Protein AF-D6A4B2-F1 (afdb_monomer_lite)

Foldseek 3Di:
DDDDDDDDDDDDDDDDDDDDDDDDDDDDDDDDDDDDDDDDPPDDDDDDDDDDDDDDQPDDDQPDDPVSLLVVLVVLCVVPVPQLQVQQVVVVHHCVCCVVVVDDSVVSSVCVSPPDCPGSSNVVVVVPQDPVNVVVCVVVPPQQSDDDDPVNVVVLVVVLVVQQVVLVVQVVVDDPPDDRDDRDFRDRHHPDHGDPDPPDQDPVNVVVVVCVVVPPDD

Sequence (218 aa):
MRRRGAGSPAVDVAHLVAEPPGQRAAVRLRREGAAPGGLRLFRRGRSDERGVRGVRRGGWRPVGGAAGKVQGTIALWRKHPEALEADLIDRHYDIADVLSGRRSWRWLRVIIEHLPPESHTMTALRNELTPLQLAEQADKGEPEKGRWSQQEQLTAALYDAVRRLEWVLICVNTEKKSQRPDPPEPMRRPGAGPKKTRAQLTDKSANRLFELLQGGAA

Radius of gyration: 30.83 Å; chains: 1; bounding box: 85×53×89 Å

pLDDT: mean 72.91, std 21.67, range [30.69, 97.12]

Organism: Streptomyces viridosporus (strain ATCC 14672 / DSM 40746 / JCM 4963 / KCTC 9882 / NRRL B-12104 / FH 1290) (NCBI:txid566461)

Structure (mmCIF, N/CA/C/O backbone):
data_AF-D6A4B2-F1
#
_entry.id   AF-D6A4B2-F1
#
loop_
_atom_site.group_PDB
_atom_site.id
_atom_site.type_symbol
_atom_site.label_atom_id
_atom_site.label_alt_id
_atom_site.label_comp_id
_atom_site.label_asym_id
_atom_site.label_entity_id
_atom_site.label_seq_id
_atom_site.pdbx_PDB_ins_code
_atom_site.Cartn_x
_atom_site.Cartn_y
_atom_site.Cartn_z
_atom_site.occupancy
_atom_site.B_iso_or_equiv
_atom_site.auth_seq_id
_atom_site.auth_comp_id
_atom_site.auth_asym_id
_atom_site.auth_atom_id
_atom_site.pdbx_PDB_model_num
ATOM 1 N N . MET A 1 1 ? 24.612 -19.251 43.495 1.00 47.78 1 MET A N 1
ATOM 2 C CA . MET A 1 1 ? 24.839 -20.548 42.815 1.00 47.78 1 MET A CA 1
ATOM 3 C C . MET A 1 1 ? 24.948 -20.311 41.311 1.00 47.78 1 MET A C 1
ATOM 5 O O . MET A 1 1 ? 24.002 -19.809 40.725 1.00 47.78 1 MET A O 1
ATOM 9 N N . ARG A 1 2 ? 26.111 -20.595 40.707 1.00 49.94 2 ARG A N 1
ATOM 10 C CA . ARG A 1 2 ? 26.376 -20.479 39.259 1.00 49.94 2 ARG A CA 1
ATOM 11 C C . ARG A 1 2 ? 26.149 -21.842 38.581 1.00 49.94 2 ARG A C 1
ATOM 13 O O . ARG A 1 2 ? 26.730 -22.824 39.030 1.00 49.94 2 ARG A O 1
ATOM 20 N N . ARG A 1 3 ? 25.387 -21.893 37.486 1.00 53.41 3 ARG A N 1
ATOM 21 C CA . ARG A 1 3 ? 25.352 -22.994 36.492 1.00 53.41 3 ARG A CA 1
ATOM 22 C C . ARG A 1 3 ? 25.491 -22.309 35.117 1.00 53.41 3 ARG A C 1
ATOM 24 O O . ARG A 1 3 ? 24.652 -21.475 34.813 1.00 53.41 3 ARG A O 1
ATOM 31 N N . ARG A 1 4 ? 26.630 -22.334 34.396 1.00 51.81 4 ARG A N 1
ATOM 32 C CA . ARG A 1 4 ? 27.159 -23.405 33.502 1.00 51.81 4 ARG A CA 1
ATOM 33 C C . ARG A 1 4 ? 25.999 -24.204 32.884 1.00 51.81 4 ARG A C 1
ATOM 35 O O . ARG A 1 4 ? 25.307 -24.879 33.627 1.00 51.81 4 ARG A O 1
ATOM 42 N N . GLY A 1 5 ? 25.648 -24.096 31.605 1.00 48.06 5 GLY A N 1
ATOM 43 C CA . GLY A 1 5 ? 26.480 -24.051 30.401 1.00 48.06 5 GLY A CA 1
ATOM 44 C C . GLY A 1 5 ? 26.353 -25.416 29.718 1.00 48.06 5 GLY A C 1
ATOM 45 O O . GLY A 1 5 ? 26.984 -26.362 30.173 1.00 48.06 5 GLY A O 1
ATOM 46 N N . ALA A 1 6 ? 25.514 -25.526 28.686 1.00 54.94 6 ALA A N 1
ATOM 47 C CA . ALA A 1 6 ? 25.386 -26.722 27.853 1.00 54.94 6 ALA A CA 1
ATOM 48 C C . ALA A 1 6 ? 25.234 -26.278 26.393 1.00 54.94 6 ALA A C 1
ATOM 50 O O . ALA A 1 6 ? 24.271 -25.599 26.039 1.00 54.94 6 ALA A O 1
ATOM 51 N N . GLY A 1 7 ? 26.254 -26.587 25.593 1.00 42.41 7 GLY A N 1
ATOM 52 C CA . GLY A 1 7 ? 26.325 -26.279 24.171 1.00 42.41 7 GLY A CA 1
ATOM 53 C C . GLY A 1 7 ? 25.393 -27.163 23.347 1.00 42.41 7 GLY A C 1
ATOM 54 O O . GLY A 1 7 ? 25.190 -28.333 23.662 1.00 42.41 7 GLY A O 1
ATOM 55 N N . SER A 1 8 ? 24.841 -26.585 22.282 1.00 53.03 8 SER A N 1
ATOM 56 C CA . SER A 1 8 ? 24.181 -27.331 21.210 1.00 53.03 8 SER A CA 1
ATOM 57 C C . SER A 1 8 ? 25.223 -27.747 20.169 1.00 53.03 8 SER A C 1
ATOM 59 O O . SER A 1 8 ? 26.002 -26.889 19.748 1.00 53.03 8 SER A O 1
ATOM 61 N N . PRO A 1 9 ? 25.263 -29.019 19.738 1.00 59.91 9 PRO A N 1
ATOM 62 C CA . PRO A 1 9 ? 26.078 -29.419 18.603 1.00 59.91 9 PRO A CA 1
ATOM 63 C C . PRO A 1 9 ? 25.428 -28.969 17.288 1.00 59.91 9 PRO A C 1
ATOM 65 O O . PRO A 1 9 ? 24.221 -29.108 17.085 1.00 59.91 9 PRO A O 1
ATOM 68 N N . ALA A 1 10 ? 26.265 -28.422 16.410 1.00 44.09 10 ALA A N 1
ATOM 69 C CA . ALA A 1 10 ? 25.948 -28.100 15.030 1.00 44.09 10 ALA A CA 1
ATOM 70 C C . ALA A 1 10 ? 25.587 -29.377 14.256 1.00 44.09 10 ALA A C 1
ATOM 72 O O . ALA A 1 10 ? 26.308 -30.372 14.327 1.00 44.09 10 ALA A O 1
ATOM 73 N N . VAL A 1 11 ? 24.479 -29.335 13.517 1.00 52.47 11 VAL A N 1
ATOM 74 C CA . VAL A 1 11 ? 24.127 -30.365 12.537 1.00 52.47 11 VAL A CA 1
ATOM 75 C C . VAL A 1 11 ? 24.593 -29.865 11.178 1.00 52.47 11 VAL A C 1
ATOM 77 O O . VAL A 1 11 ? 24.056 -28.900 10.639 1.00 52.47 11 VAL A O 1
ATOM 80 N N . ASP A 1 12 ? 25.630 -30.520 10.676 1.00 42.75 12 ASP A N 1
ATOM 81 C CA . ASP A 1 12 ? 26.176 -30.371 9.336 1.00 42.75 12 ASP A CA 1
ATOM 82 C C . ASP A 1 12 ? 25.323 -31.219 8.377 1.00 42.75 12 ASP A C 1
ATOM 84 O O . ASP A 1 12 ? 25.242 -32.440 8.529 1.00 42.75 12 ASP A O 1
ATOM 88 N N . VAL A 1 13 ? 24.617 -30.583 7.437 1.00 50.50 13 VAL A N 1
ATOM 89 C CA . VAL A 1 13 ? 23.832 -31.278 6.402 1.00 50.50 13 VAL A CA 1
ATOM 90 C C . VAL A 1 13 ? 24.447 -30.958 5.049 1.00 50.50 13 VAL A C 1
ATOM 92 O O . VAL A 1 13 ? 24.004 -30.076 4.315 1.00 50.50 13 VAL A O 1
ATOM 95 N N . ALA A 1 14 ? 25.508 -31.695 4.741 1.00 43.47 14 ALA A N 1
ATOM 96 C CA . ALA A 1 14 ? 26.115 -31.741 3.428 1.00 43.47 14 ALA A CA 1
ATOM 97 C C . ALA A 1 14 ? 25.243 -32.543 2.441 1.00 43.47 14 ALA A C 1
ATOM 99 O O . ALA A 1 14 ? 24.854 -33.677 2.704 1.00 43.47 14 ALA A O 1
ATOM 100 N N . HIS A 1 15 ? 25.006 -31.918 1.285 1.00 41.44 15 HIS A N 1
ATOM 101 C CA . HIS A 1 15 ? 24.898 -32.495 -0.058 1.00 41.44 15 HIS A CA 1
ATOM 102 C C . HIS A 1 15 ? 24.000 -33.723 -0.304 1.00 41.44 15 HIS A C 1
ATOM 104 O O . HIS A 1 15 ? 24.390 -34.865 -0.094 1.00 41.44 15 HIS A O 1
ATOM 110 N N . LEU A 1 16 ? 22.891 -33.481 -1.012 1.00 42.31 16 LEU A N 1
ATOM 111 C CA . LEU A 1 16 ? 22.337 -34.429 -1.983 1.00 42.31 16 LEU A CA 1
ATOM 112 C C . LEU A 1 16 ? 21.994 -33.673 -3.272 1.00 42.31 16 LEU A C 1
ATOM 114 O O . LEU A 1 16 ? 20.955 -33.033 -3.404 1.00 42.31 16 LEU A O 1
ATOM 118 N N . VAL A 1 17 ? 22.948 -33.719 -4.200 1.00 45.97 17 VAL A N 1
ATOM 119 C CA . VAL A 1 17 ? 22.789 -33.357 -5.609 1.00 45.97 17 VAL A CA 1
ATOM 120 C C . VAL A 1 17 ? 22.059 -34.514 -6.288 1.00 45.97 17 VAL A C 1
ATOM 122 O O . VAL A 1 17 ? 22.539 -35.644 -6.249 1.00 45.97 17 VAL A O 1
ATOM 125 N N . ALA A 1 18 ? 20.916 -34.239 -6.913 1.00 47.06 18 ALA A N 1
ATOM 126 C CA . ALA A 1 18 ? 20.259 -35.160 -7.834 1.00 47.06 18 ALA A CA 1
ATOM 127 C C . ALA A 1 18 ? 20.057 -34.447 -9.178 1.00 47.06 18 ALA A C 1
ATOM 129 O O . ALA A 1 18 ? 19.379 -33.423 -9.255 1.00 47.06 18 ALA A O 1
ATOM 130 N N . GLU A 1 19 ? 20.698 -34.982 -10.217 1.00 50.78 19 GLU A N 1
ATOM 131 C CA . GLU A 1 19 ? 20.594 -34.535 -11.608 1.00 50.78 19 GLU A CA 1
ATOM 132 C C . GLU A 1 19 ? 19.242 -34.911 -12.259 1.00 50.78 19 GLU A C 1
ATOM 134 O O . GLU A 1 19 ? 18.591 -35.869 -11.829 1.00 50.78 19 GLU A O 1
ATOM 139 N N . PRO A 1 20 ? 18.807 -34.188 -13.313 1.00 59.78 20 PRO A N 1
ATOM 140 C CA . PRO A 1 20 ? 17.491 -34.358 -13.929 1.00 59.78 20 PRO A CA 1
ATOM 141 C C . PRO A 1 20 ? 17.489 -35.352 -15.110 1.00 59.78 20 PRO A C 1
ATOM 143 O O . PRO A 1 20 ? 18.394 -35.319 -15.946 1.00 59.78 20 PRO A O 1
ATOM 146 N N . PRO A 1 21 ? 16.427 -36.159 -15.300 1.00 59.84 21 PRO A N 1
ATOM 147 C CA . PRO A 1 21 ? 16.256 -36.912 -16.533 1.00 59.84 21 PRO A CA 1
ATOM 148 C C . PRO A 1 21 ? 15.453 -36.128 -17.584 1.00 59.84 21 PRO A C 1
ATOM 150 O O . PRO A 1 21 ? 14.283 -35.805 -17.404 1.00 59.84 21 PRO A O 1
ATOM 153 N N . GLY A 1 22 ? 16.083 -35.942 -18.745 1.00 50.25 22 GLY A N 1
ATOM 154 C CA . GLY A 1 22 ? 15.612 -36.627 -19.951 1.00 50.25 22 GLY A CA 1
ATOM 155 C C . GLY A 1 22 ? 14.388 -36.057 -20.668 1.00 50.25 22 GLY A C 1
ATOM 156 O O . GLY A 1 22 ? 13.246 -36.427 -20.411 1.00 50.25 22 GLY A O 1
ATOM 157 N N . GLN A 1 23 ? 14.696 -35.259 -21.687 1.00 45.75 23 GLN A N 1
ATOM 158 C CA . GLN A 1 23 ? 13.892 -34.905 -22.857 1.00 45.75 23 GLN A CA 1
ATOM 159 C C . GLN A 1 23 ? 12.944 -36.023 -23.336 1.00 45.75 23 GLN A C 1
ATOM 161 O O . GLN A 1 23 ? 13.369 -37.155 -23.578 1.00 45.75 23 GLN A O 1
ATOM 166 N N . ARG A 1 24 ? 11.676 -35.680 -23.608 1.00 43.50 24 ARG A N 1
ATOM 167 C CA . ARG A 1 24 ? 10.825 -36.448 -24.529 1.00 43.50 24 ARG A CA 1
ATOM 168 C C . ARG A 1 24 ? 10.172 -35.556 -25.574 1.00 43.50 24 ARG A C 1
ATOM 170 O O . ARG A 1 24 ? 9.770 -34.426 -25.322 1.00 43.50 24 ARG A O 1
ATOM 177 N N . ALA A 1 25 ? 10.182 -36.125 -26.768 1.00 39.84 25 ALA A N 1
ATOM 178 C CA . ALA A 1 25 ? 10.087 -35.497 -28.062 1.00 39.84 25 ALA A CA 1
ATOM 179 C C . ALA A 1 25 ? 8.675 -35.059 -28.469 1.00 39.84 25 ALA A C 1
ATOM 181 O O . ALA A 1 25 ? 7.656 -35.481 -27.927 1.00 39.84 25 ALA A O 1
ATOM 182 N N . ALA A 1 26 ? 8.685 -34.216 -29.497 1.00 40.72 26 ALA A N 1
ATOM 183 C CA . ALA A 1 26 ? 7.563 -33.635 -30.202 1.00 40.72 26 ALA A CA 1
ATOM 184 C C . ALA A 1 26 ? 6.519 -34.657 -30.680 1.00 40.72 26 ALA A C 1
ATOM 186 O O . ALA A 1 26 ? 6.834 -35.611 -31.389 1.00 40.72 26 ALA A O 1
ATOM 187 N N . VAL A 1 27 ? 5.248 -34.355 -30.411 1.00 42.19 27 VAL A N 1
ATOM 188 C CA . VAL A 1 27 ? 4.104 -34.956 -31.100 1.00 42.19 27 VAL A CA 1
ATOM 189 C C . VAL A 1 27 ? 3.540 -33.914 -32.064 1.00 42.19 27 VAL A C 1
ATOM 191 O O . VAL A 1 27 ? 2.844 -32.980 -31.675 1.00 42.19 27 VAL A O 1
ATOM 194 N N . ARG A 1 28 ? 3.874 -34.066 -33.352 1.00 40.53 28 ARG A N 1
ATOM 195 C CA . ARG A 1 28 ? 3.179 -33.403 -34.463 1.00 40.53 28 ARG A CA 1
ATOM 196 C C . ARG A 1 28 ? 1.827 -34.087 -34.655 1.00 40.53 28 ARG A C 1
ATOM 198 O O . ARG A 1 28 ? 1.774 -35.172 -35.226 1.00 40.53 28 ARG A O 1
ATOM 205 N N . LEU A 1 29 ? 0.741 -33.433 -34.254 1.00 42.34 29 LEU A N 1
ATOM 206 C CA . LEU A 1 29 ? -0.593 -33.769 -34.746 1.00 42.34 29 LEU A CA 1
ATOM 207 C C . LEU A 1 29 ? -0.903 -32.898 -35.964 1.00 42.34 29 LEU A C 1
ATOM 209 O O . LEU A 1 29 ? -0.953 -31.673 -35.895 1.00 42.34 29 LEU A O 1
ATOM 213 N N . ARG A 1 30 ? -1.047 -33.575 -37.104 1.00 37.16 30 ARG A N 1
ATOM 214 C CA . ARG A 1 30 ? -1.424 -33.031 -38.405 1.00 37.16 30 ARG A CA 1
ATOM 215 C C . ARG A 1 30 ? -2.770 -33.652 -38.773 1.00 37.16 30 ARG A C 1
ATOM 217 O O . ARG A 1 30 ? -2.835 -34.866 -38.932 1.00 37.16 30 ARG A O 1
ATOM 224 N N . ARG A 1 31 ? -3.798 -32.818 -38.895 1.00 38.19 31 ARG A N 1
ATOM 225 C CA . ARG A 1 31 ? -5.076 -32.932 -39.637 1.00 38.19 31 ARG A CA 1
ATOM 226 C C . ARG A 1 31 ? -5.870 -31.717 -39.135 1.00 38.19 31 ARG A C 1
ATOM 228 O O . ARG A 1 31 ? -5.829 -31.429 -37.952 1.00 38.19 31 ARG A O 1
ATOM 235 N N . GLU A 1 32 ? -6.398 -30.848 -39.980 1.00 34.44 32 GLU A N 1
ATOM 236 C CA . GLU A 1 32 ? -7.582 -31.097 -40.796 1.00 34.44 32 GLU A CA 1
ATOM 237 C C . GLU A 1 32 ? -7.600 -30.179 -42.025 1.00 34.44 32 GLU A C 1
ATOM 239 O O . GLU A 1 32 ? -7.085 -29.061 -42.009 1.00 34.44 32 GLU A O 1
ATOM 244 N N . GLY A 1 3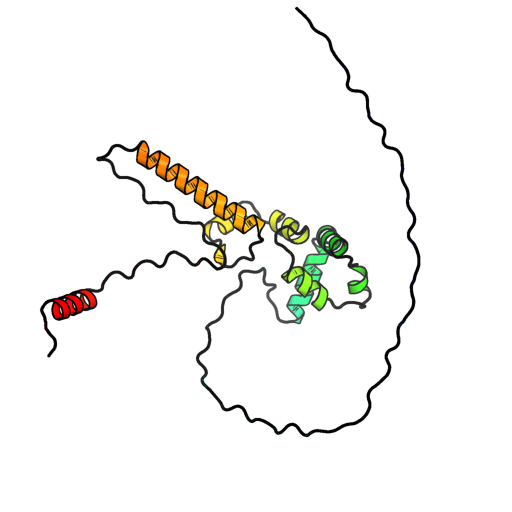3 ? -8.200 -30.684 -43.100 1.00 35.97 33 GLY A N 1
ATOM 245 C CA . GLY A 1 33 ? -8.612 -29.897 -44.252 1.00 35.97 33 GLY A CA 1
ATOM 246 C C . GLY A 1 33 ? -10.136 -29.763 -44.310 1.00 35.97 33 GLY A C 1
ATOM 247 O O . GLY A 1 33 ? -10.852 -30.521 -43.664 1.00 35.97 33 GLY A O 1
ATOM 248 N N . ALA A 1 34 ? -10.554 -28.852 -45.194 1.00 35.00 34 ALA A N 1
ATOM 249 C CA . ALA A 1 34 ? -11.882 -28.648 -45.786 1.00 35.00 34 ALA A CA 1
ATOM 250 C C . ALA A 1 34 ? -12.892 -27.710 -45.069 1.00 35.00 34 ALA A C 1
ATOM 252 O O . ALA A 1 34 ? -13.610 -28.071 -44.146 1.00 35.00 34 ALA A O 1
ATOM 253 N N . ALA A 1 35 ? -12.914 -26.493 -45.631 1.00 38.41 35 ALA A N 1
ATOM 254 C CA . ALA A 1 35 ? -13.907 -25.409 -45.753 1.00 38.41 35 ALA A CA 1
ATOM 255 C C . ALA A 1 35 ? -15.400 -25.805 -45.966 1.00 38.41 35 ALA A C 1
ATOM 257 O O . ALA A 1 35 ? -15.700 -26.990 -46.058 1.00 38.41 35 ALA A O 1
ATOM 258 N N . PRO A 1 36 ? -16.324 -24.870 -46.311 1.00 47.66 36 PRO A N 1
ATOM 259 C CA . PRO A 1 36 ? -16.583 -23.492 -45.853 1.00 47.66 36 PRO A CA 1
ATOM 260 C C . PRO A 1 36 ? -18.056 -23.314 -45.394 1.00 47.66 36 PRO A C 1
ATOM 262 O O . PRO A 1 36 ? -18.973 -23.911 -45.949 1.00 47.66 36 PRO A O 1
ATOM 265 N N . GLY A 1 37 ? -18.330 -22.421 -44.439 1.00 35.97 37 GLY A N 1
ATOM 266 C CA . GLY A 1 37 ? -19.701 -22.114 -44.005 1.00 35.97 37 GLY A CA 1
ATOM 267 C C . GLY A 1 37 ? -19.884 -20.627 -43.734 1.00 35.97 37 GLY A C 1
ATOM 268 O O . GLY A 1 37 ? -19.321 -20.094 -42.783 1.00 35.97 37 GLY A O 1
ATOM 269 N N . GLY A 1 38 ? -20.639 -19.950 -44.602 1.00 36.78 38 GLY A N 1
ATOM 270 C CA . GLY A 1 38 ? -20.860 -18.507 -44.573 1.00 36.78 38 GLY A CA 1
ATOM 271 C C . GLY A 1 38 ? -21.524 -18.013 -43.287 1.00 36.78 38 GLY A C 1
ATOM 272 O O . GLY A 1 38 ? -22.642 -18.401 -42.951 1.00 36.78 38 GLY A O 1
ATOM 273 N N . LEU A 1 39 ? -20.855 -17.086 -42.604 1.00 39.00 39 LEU A N 1
ATOM 274 C CA . LEU A 1 39 ? -21.425 -16.333 -41.494 1.00 39.00 39 LEU A CA 1
ATOM 275 C C . LEU A 1 39 ? -22.098 -15.070 -42.028 1.00 39.00 39 LEU A C 1
ATOM 277 O O . LEU A 1 39 ? -21.459 -14.117 -42.472 1.00 39.00 39 LEU A O 1
ATOM 281 N N . ARG A 1 40 ? -23.431 -15.100 -41.978 1.00 39.94 40 ARG A N 1
ATOM 282 C CA . ARG A 1 40 ? -24.314 -13.956 -42.197 1.00 39.94 40 ARG A CA 1
ATOM 283 C C . ARG A 1 40 ? -23.939 -12.825 -41.236 1.00 39.94 40 ARG A C 1
ATOM 285 O O . ARG A 1 40 ? -23.849 -13.031 -40.028 1.00 39.94 40 ARG A O 1
ATOM 292 N N . LEU A 1 41 ? -23.786 -11.621 -41.785 1.00 37.31 41 LEU A N 1
ATOM 293 C CA . LEU A 1 41 ? -23.666 -10.367 -41.044 1.00 37.31 41 LEU A CA 1
ATOM 294 C C . LEU A 1 41 ? -24.916 -10.149 -40.180 1.00 37.31 41 LEU A C 1
ATOM 296 O O . LEU A 1 41 ? -25.946 -9.669 -40.653 1.00 37.31 41 LEU A O 1
ATOM 300 N N . PHE A 1 42 ? -24.822 -10.488 -38.895 1.00 34.94 42 PHE A N 1
ATOM 301 C CA . PHE A 1 42 ? -25.802 -10.074 -37.898 1.00 34.94 42 PHE A CA 1
ATOM 302 C C . PHE A 1 42 ? -25.572 -8.594 -37.578 1.00 34.94 42 PHE A C 1
ATOM 304 O O . PHE A 1 42 ? -24.677 -8.213 -36.823 1.00 34.94 42 PHE A O 1
ATOM 311 N N . ARG A 1 43 ? -26.389 -7.742 -38.197 1.00 37.38 43 ARG A N 1
ATOM 312 C CA . ARG A 1 43 ? -26.479 -6.306 -37.925 1.00 37.38 43 ARG A CA 1
ATOM 313 C C . ARG A 1 43 ? -27.057 -6.131 -36.512 1.00 37.38 43 ARG A C 1
ATOM 315 O O . ARG A 1 43 ? -28.266 -6.228 -36.327 1.00 37.38 43 ARG A O 1
ATOM 322 N N . ARG A 1 44 ? -26.210 -5.924 -35.495 1.00 40.78 44 ARG A N 1
ATOM 323 C CA . ARG A 1 44 ? -26.684 -5.549 -34.151 1.00 40.78 44 ARG A CA 1
ATOM 324 C C . ARG A 1 44 ? -27.174 -4.104 -34.172 1.00 40.78 44 ARG A C 1
ATOM 326 O O . ARG A 1 44 ? -26.440 -3.194 -34.552 1.00 40.78 44 ARG A O 1
ATOM 333 N N . GLY A 1 45 ? -28.438 -3.944 -33.793 1.00 31.98 45 GLY A N 1
ATOM 334 C CA . GLY A 1 45 ? -29.114 -2.667 -33.643 1.00 31.98 45 GLY A CA 1
ATOM 335 C C . GLY A 1 45 ? -28.444 -1.764 -32.611 1.00 31.98 45 GLY A C 1
ATOM 336 O O . GLY A 1 45 ? -27.856 -2.225 -31.634 1.00 31.98 45 GLY A O 1
ATOM 337 N N . ARG A 1 46 ? -28.565 -0.460 -32.873 1.00 44.81 46 ARG A N 1
ATOM 338 C CA . ARG A 1 46 ? -28.390 0.625 -31.907 1.00 44.81 46 ARG A CA 1
ATOM 339 C C . ARG A 1 46 ? -29.264 0.359 -30.688 1.00 44.81 46 ARG A C 1
ATOM 341 O O . ARG A 1 46 ? -30.478 0.251 -30.824 1.00 44.81 46 ARG A O 1
ATOM 348 N N . SER A 1 47 ? -28.641 0.335 -29.522 1.00 37.72 47 SER A N 1
ATOM 349 C CA . SER A 1 47 ? -29.321 0.427 -28.238 1.00 37.72 47 SER A CA 1
ATOM 350 C C . SER A 1 47 ? -28.475 1.299 -27.314 1.00 37.72 47 SER A C 1
ATOM 352 O O . SER A 1 47 ? -27.405 0.893 -26.867 1.00 37.72 47 SER A O 1
ATOM 354 N N . ASP A 1 48 ? -28.978 2.518 -27.143 1.00 36.25 48 ASP A N 1
ATOM 355 C CA . ASP A 1 48 ? -28.919 3.406 -25.986 1.00 36.25 48 ASP A CA 1
ATOM 356 C C . ASP A 1 48 ? -27.573 3.681 -25.303 1.00 36.25 48 ASP A C 1
ATOM 358 O O . ASP A 1 48 ? -27.093 2.987 -24.407 1.00 36.25 48 ASP A O 1
ATOM 362 N N . GLU A 1 49 ? -27.049 4.852 -25.661 1.00 35.47 49 GLU A N 1
ATOM 363 C CA . GLU A 1 49 ? -26.040 5.624 -24.949 1.00 35.47 49 GLU A CA 1
ATOM 364 C C . GLU A 1 49 ? -26.542 6.092 -23.572 1.00 35.47 49 GLU A C 1
ATOM 366 O O . GLU A 1 49 ? -26.904 7.249 -23.387 1.00 35.47 49 GLU A O 1
ATOM 371 N N . ARG A 1 50 ? -26.521 5.225 -22.559 1.00 43.00 50 ARG A N 1
ATOM 372 C CA . ARG A 1 50 ? -26.472 5.664 -21.151 1.00 43.00 50 ARG A CA 1
ATOM 373 C C . ARG A 1 50 ? -25.559 4.744 -20.350 1.00 43.00 50 ARG A C 1
ATOM 375 O O . ARG A 1 50 ? -26.007 3.856 -19.636 1.00 43.00 50 ARG A O 1
ATOM 382 N N . GLY A 1 51 ? -24.251 4.968 -20.477 1.00 30.69 51 GLY A N 1
ATOM 383 C CA . GLY A 1 51 ? -23.226 4.161 -19.820 1.00 30.69 51 GLY A CA 1
ATOM 384 C C . GLY A 1 51 ? -22.064 4.987 -19.275 1.00 30.69 51 GLY A C 1
ATOM 385 O O . GLY A 1 51 ? -21.143 5.328 -20.001 1.00 30.69 51 GLY A O 1
ATOM 386 N N . VAL A 1 52 ? -22.108 5.219 -17.960 1.00 36.53 52 VAL A N 1
ATOM 387 C CA . VAL A 1 52 ? -20.953 5.311 -17.046 1.00 36.53 52 VAL A CA 1
ATOM 388 C C . VAL A 1 52 ? -19.976 6.482 -17.267 1.00 36.53 52 VAL A C 1
ATOM 390 O O . VAL A 1 52 ? -18.953 6.375 -17.941 1.00 36.53 52 VAL A O 1
ATOM 393 N N . ARG A 1 53 ? -20.229 7.595 -16.558 1.00 31.73 53 ARG A N 1
ATOM 394 C CA . ARG A 1 53 ? -19.198 8.610 -16.268 1.00 31.73 53 ARG A CA 1
ATOM 395 C C . ARG A 1 53 ? -18.011 7.955 -15.560 1.00 31.73 53 ARG A C 1
ATOM 397 O O . ARG A 1 53 ? -18.174 7.188 -14.615 1.00 31.73 53 ARG A O 1
ATOM 404 N N . GLY A 1 54 ? -16.821 8.271 -16.062 1.00 32.34 54 GLY A N 1
ATOM 405 C CA . GLY A 1 54 ? -15.598 7.514 -15.842 1.00 32.34 54 GLY A CA 1
ATOM 406 C C . GLY A 1 54 ? -15.110 7.434 -14.396 1.00 32.34 54 GLY A C 1
ATOM 407 O O . GLY A 1 54 ? -14.960 8.432 -13.693 1.00 32.34 54 GLY A O 1
ATOM 408 N N . VAL A 1 55 ? -14.751 6.211 -14.014 1.00 36.75 55 VAL A N 1
ATOM 409 C CA . VAL A 1 55 ? -13.947 5.876 -12.837 1.00 36.75 55 VAL A CA 1
ATOM 410 C C . VAL A 1 55 ? -12.536 6.444 -13.032 1.00 36.75 55 VAL A C 1
ATOM 412 O O . VAL A 1 55 ? -11.742 5.938 -13.832 1.00 36.75 55 VAL A O 1
ATOM 415 N N . ARG A 1 56 ? -12.214 7.533 -12.325 1.00 37.38 56 ARG A N 1
ATOM 416 C CA . ARG A 1 56 ? -10.864 8.114 -12.298 1.00 37.38 56 ARG A CA 1
ATOM 417 C C . ARG A 1 56 ? -9.947 7.209 -11.466 1.00 37.38 56 ARG A C 1
ATOM 419 O O . ARG A 1 56 ? -10.025 7.197 -10.246 1.00 37.38 56 ARG A O 1
ATOM 426 N N . ARG A 1 57 ? -9.107 6.427 -12.151 1.00 49.75 57 ARG A N 1
ATOM 427 C CA . ARG A 1 57 ? -8.077 5.547 -11.568 1.00 49.75 57 ARG A CA 1
ATOM 428 C C . ARG A 1 57 ? -6.944 6.389 -10.965 1.00 49.75 57 ARG A C 1
ATOM 430 O O . ARG A 1 57 ? -6.250 7.065 -11.726 1.00 49.75 57 ARG A O 1
ATOM 437 N N . GLY A 1 58 ? -6.760 6.322 -9.647 1.00 36.78 58 GLY A N 1
ATOM 438 C CA . GLY A 1 58 ? -5.691 6.982 -8.882 1.00 36.78 58 GLY A CA 1
ATOM 439 C C . GLY A 1 58 ? -4.345 6.254 -8.953 1.00 36.78 58 GLY A C 1
ATOM 440 O O . GLY A 1 58 ? -3.727 6.003 -7.930 1.00 36.78 58 GLY A O 1
ATOM 441 N N . GLY A 1 59 ? -3.914 5.864 -10.154 1.00 41.31 59 GLY A N 1
ATOM 442 C CA . GLY A 1 59 ? -2.538 5.421 -10.390 1.00 41.31 59 GLY A CA 1
ATOM 443 C C . GLY A 1 59 ? -1.697 6.594 -10.884 1.00 41.31 59 GLY A C 1
ATOM 444 O O . GLY A 1 59 ? -2.229 7.463 -11.579 1.00 41.31 59 GLY A O 1
ATOM 445 N N . TRP A 1 60 ? -0.405 6.606 -10.550 1.00 47.78 60 TRP A N 1
ATOM 446 C CA . TRP A 1 60 ? 0.597 7.507 -11.126 1.00 47.78 60 TRP A CA 1
ATOM 447 C C . TRP A 1 60 ? 0.358 7.684 -12.637 1.00 47.78 60 TRP A C 1
ATOM 449 O O . TRP A 1 60 ? 0.343 6.710 -13.397 1.00 47.78 60 TRP A O 1
ATOM 459 N N . ARG A 1 61 ? 0.080 8.919 -13.076 1.00 51.06 61 ARG A N 1
ATOM 460 C CA . ARG A 1 61 ? -0.143 9.246 -14.490 1.00 51.06 61 ARG A CA 1
ATOM 461 C C . ARG A 1 61 ? 1.014 10.097 -15.000 1.00 51.06 61 ARG A C 1
ATOM 463 O O . ARG A 1 61 ? 1.104 11.254 -14.598 1.00 51.06 61 ARG A O 1
ATOM 470 N N . PRO A 1 62 ? 1.827 9.601 -15.946 1.00 47.91 62 PRO A N 1
ATOM 471 C CA . PRO A 1 62 ? 2.679 10.490 -16.715 1.00 47.91 62 PRO A CA 1
ATOM 472 C C . PRO A 1 62 ? 1.776 11.400 -17.560 1.00 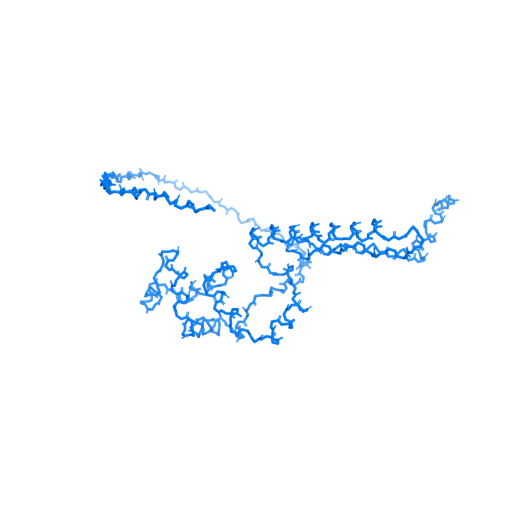47.91 62 PRO A C 1
ATOM 474 O O . PRO A 1 62 ? 0.855 10.938 -18.247 1.00 47.91 62 PRO A O 1
ATOM 477 N N . VAL A 1 63 ? 1.999 12.708 -17.454 1.00 41.03 63 VAL A N 1
ATOM 478 C CA . VAL A 1 63 ? 1.250 13.739 -18.175 1.00 41.03 63 VAL A CA 1
ATOM 479 C C . VAL A 1 63 ? 1.704 13.708 -19.637 1.00 41.03 63 VAL A C 1
ATOM 481 O O . VAL A 1 63 ? 2.783 14.181 -19.966 1.00 41.03 63 VAL A O 1
ATOM 484 N N . GLY A 1 64 ? 0.921 13.090 -20.525 1.00 37.12 64 GLY A N 1
ATOM 485 C CA . GLY A 1 64 ? 1.214 13.099 -21.961 1.00 37.12 64 GLY A CA 1
ATOM 486 C C . GLY A 1 64 ? 0.499 12.017 -22.772 1.00 37.12 64 GLY A C 1
ATOM 487 O O . GLY A 1 64 ? 0.017 11.015 -22.235 1.00 37.12 64 GLY A O 1
ATOM 488 N N . GLY A 1 65 ? 0.430 12.230 -24.092 1.00 45.06 65 GLY A N 1
ATOM 489 C CA . GLY A 1 65 ? -0.080 11.261 -25.072 1.00 45.06 65 GLY A CA 1
ATOM 490 C C . GLY A 1 65 ? 0.706 9.939 -25.083 1.00 45.06 65 GLY A C 1
ATOM 491 O O . GLY A 1 65 ? 1.598 9.717 -24.266 1.00 45.06 65 GLY A O 1
ATOM 492 N N . ALA A 1 66 ? 0.397 9.027 -26.012 1.00 54.56 66 ALA A N 1
ATOM 493 C CA . ALA A 1 66 ? 1.053 7.710 -26.078 1.00 54.56 66 ALA A CA 1
ATOM 494 C C . ALA A 1 66 ? 2.598 7.791 -26.099 1.00 54.56 66 ALA A C 1
ATOM 496 O O . ALA A 1 66 ? 3.248 6.958 -25.469 1.00 54.56 66 ALA A O 1
ATOM 497 N N . ALA A 1 67 ? 3.162 8.830 -26.731 1.00 56.28 67 ALA A N 1
ATOM 498 C CA . ALA A 1 67 ? 4.594 9.133 -26.723 1.00 56.28 67 ALA A CA 1
ATOM 499 C C . ALA A 1 67 ? 5.110 9.611 -25.349 1.00 56.28 67 ALA A C 1
ATOM 501 O O . ALA A 1 67 ? 6.114 9.097 -24.860 1.00 56.28 67 ALA A O 1
ATOM 502 N N . GLY A 1 68 ? 4.387 10.512 -24.672 1.00 71.25 68 GLY A N 1
ATOM 503 C CA . GLY A 1 68 ? 4.759 11.004 -23.335 1.00 71.25 68 GLY A CA 1
ATOM 504 C C . GLY A 1 68 ? 4.731 9.909 -22.266 1.00 71.25 68 GLY A C 1
ATOM 505 O O . GLY A 1 68 ? 5.533 9.895 -21.339 1.00 71.25 68 GLY A O 1
ATOM 506 N N . LYS A 1 69 ? 3.865 8.910 -22.444 1.00 78.69 69 LYS A N 1
ATOM 507 C CA . LYS A 1 69 ? 3.811 7.728 -21.581 1.00 78.69 69 LYS A CA 1
ATOM 508 C C . LYS A 1 69 ? 5.040 6.827 -21.701 1.00 78.69 69 LYS A C 1
ATOM 510 O O . LYS A 1 69 ? 5.500 6.311 -20.690 1.00 78.69 69 LYS A O 1
ATOM 515 N N . VAL A 1 70 ? 5.561 6.636 -22.913 1.00 84.12 70 VAL A N 1
ATOM 516 C CA . VAL A 1 70 ? 6.796 5.865 -23.135 1.00 84.12 70 VAL A CA 1
ATOM 517 C C . VAL A 1 70 ? 8.003 6.619 -22.581 1.00 84.12 70 VAL A C 1
ATOM 519 O O . VAL A 1 70 ? 8.820 6.023 -21.887 1.00 84.12 70 VAL A O 1
ATOM 522 N N . GLN A 1 71 ? 8.075 7.934 -22.804 1.00 85.69 71 GLN A N 1
ATOM 523 C CA . GLN A 1 71 ? 9.118 8.771 -22.205 1.00 85.69 71 GLN A CA 1
ATOM 524 C C . GLN A 1 71 ? 9.093 8.717 -20.673 1.00 85.69 71 GLN A C 1
ATOM 526 O O . GLN A 1 71 ? 10.147 8.595 -20.057 1.00 85.69 71 GLN A O 1
ATOM 531 N N . GLY A 1 72 ? 7.904 8.716 -20.059 1.00 86.25 72 GLY A N 1
ATOM 532 C CA . GLY A 1 72 ? 7.755 8.531 -18.614 1.00 86.25 72 GLY A CA 1
ATOM 533 C C . GLY A 1 72 ? 8.309 7.192 -18.117 1.00 86.25 72 GLY A C 1
ATOM 534 O O . GLY A 1 72 ? 8.966 7.148 -17.083 1.00 86.25 72 GLY A O 1
ATOM 535 N N . THR A 1 73 ? 8.110 6.108 -18.870 1.00 89.69 73 THR A N 1
ATOM 536 C CA . THR A 1 73 ? 8.692 4.793 -18.551 1.00 89.69 73 THR A CA 1
ATOM 537 C C . THR A 1 73 ? 10.216 4.788 -18.659 1.00 89.69 73 THR A C 1
ATOM 539 O O . THR A 1 73 ? 10.884 4.240 -17.788 1.00 89.69 73 THR A O 1
ATOM 542 N N . ILE A 1 74 ? 10.773 5.432 -19.687 1.00 91.75 74 ILE A N 1
ATOM 543 C CA . ILE A 1 74 ? 12.228 5.559 -19.854 1.00 91.75 74 ILE A CA 1
ATOM 544 C C . ILE A 1 74 ? 12.831 6.374 -18.703 1.00 91.75 74 ILE A C 1
ATOM 546 O O . ILE A 1 74 ? 13.855 5.987 -18.146 1.00 91.75 74 ILE A O 1
ATOM 550 N N . ALA A 1 75 ? 12.195 7.487 -18.330 1.00 91.56 75 ALA A N 1
ATOM 551 C CA . ALA A 1 75 ? 12.637 8.319 -17.216 1.00 91.56 75 ALA A CA 1
ATOM 552 C C . ALA A 1 75 ? 12.600 7.555 -15.884 1.00 91.56 75 ALA A C 1
ATOM 554 O O . ALA A 1 75 ? 13.542 7.656 -15.104 1.00 91.56 75 ALA A O 1
ATOM 555 N N . LEU A 1 76 ? 11.551 6.756 -15.656 1.00 91.25 76 LEU A N 1
ATOM 556 C CA . LEU A 1 76 ? 11.443 5.912 -14.469 1.00 91.25 76 LEU A CA 1
ATOM 557 C C . LEU A 1 76 ? 12.581 4.889 -14.396 1.00 91.25 76 LEU A C 1
ATOM 559 O O . LEU A 1 76 ? 13.240 4.808 -13.366 1.00 91.25 76 LEU A O 1
ATOM 563 N N . TRP A 1 77 ? 12.842 4.158 -15.486 1.00 92.88 77 TRP A N 1
ATOM 564 C CA . TRP A 1 77 ? 13.948 3.196 -15.541 1.00 92.88 77 TRP A CA 1
ATOM 565 C C . TRP A 1 77 ? 15.300 3.865 -15.279 1.00 92.88 77 TRP A C 1
ATOM 567 O O . TRP A 1 77 ? 16.089 3.354 -14.498 1.00 92.88 77 TRP A O 1
ATOM 577 N N . ARG A 1 78 ? 15.556 5.042 -15.864 1.00 92.88 78 ARG A N 1
ATOM 578 C CA . ARG A 1 78 ? 16.808 5.779 -15.618 1.00 92.88 78 ARG A CA 1
ATOM 579 C C . ARG A 1 78 ? 16.980 6.205 -14.165 1.00 92.88 78 ARG A C 1
ATOM 581 O O . ARG A 1 78 ? 18.108 6.324 -13.706 1.00 92.88 78 ARG A O 1
ATOM 588 N N . LYS A 1 79 ? 15.876 6.489 -13.475 1.00 94.56 79 LYS A N 1
ATOM 589 C CA . LYS A 1 79 ? 15.892 6.922 -12.078 1.00 94.56 79 LYS A CA 1
ATOM 590 C C . LYS A 1 79 ? 16.053 5.742 -11.118 1.00 94.56 79 LYS A C 1
ATOM 592 O O . LYS A 1 79 ? 16.778 5.867 -10.142 1.00 94.56 79 LYS A O 1
ATOM 597 N N . HIS A 1 80 ? 15.405 4.617 -11.425 1.00 94.69 80 HIS A N 1
ATOM 598 C CA . HIS A 1 80 ? 15.370 3.408 -10.594 1.00 94.69 80 HIS A CA 1
ATOM 599 C C . HIS A 1 80 ? 15.713 2.148 -11.401 1.00 94.69 80 HIS A C 1
ATOM 601 O O . HIS A 1 80 ? 14.848 1.281 -11.564 1.00 94.69 80 HIS A O 1
ATOM 607 N N . PRO A 1 81 ? 16.941 2.030 -11.938 1.00 94.88 81 PRO A N 1
ATOM 608 C CA . PRO A 1 81 ? 17.294 0.902 -12.795 1.00 94.88 81 PRO A CA 1
ATOM 609 C C . PRO A 1 81 ? 17.299 -0.412 -12.009 1.00 94.88 81 PRO A C 1
ATOM 611 O O . PRO A 1 81 ? 16.634 -1.359 -12.413 1.00 94.88 81 PRO A O 1
ATOM 614 N N . GLU A 1 82 ? 17.937 -0.434 -10.837 1.00 95.88 82 GLU A N 1
ATOM 615 C CA . GLU A 1 82 ? 18.093 -1.635 -10.005 1.00 95.88 82 GLU A CA 1
ATOM 616 C C . GLU A 1 82 ? 16.754 -2.176 -9.493 1.00 95.88 82 GLU A C 1
ATOM 618 O O . GLU A 1 82 ? 16.499 -3.376 -9.545 1.00 95.88 82 GLU A O 1
ATOM 623 N N . ALA A 1 83 ? 15.862 -1.292 -9.035 1.00 95.06 83 ALA A N 1
ATOM 624 C CA . ALA A 1 83 ? 14.554 -1.697 -8.528 1.00 95.06 83 ALA A CA 1
ATOM 625 C C . ALA A 1 83 ? 13.672 -2.290 -9.638 1.00 95.06 83 ALA A C 1
ATOM 627 O O . ALA A 1 83 ? 12.959 -3.268 -9.407 1.00 95.06 83 ALA A O 1
ATOM 628 N N . LEU A 1 84 ? 13.740 -1.718 -10.846 1.00 95.00 84 LEU A N 1
ATOM 629 C CA . LEU A 1 84 ? 13.008 -2.237 -11.996 1.00 95.00 84 LEU A CA 1
ATOM 630 C C . LEU A 1 84 ? 13.612 -3.547 -12.505 1.00 95.00 84 LEU A C 1
ATOM 632 O O . LEU A 1 84 ? 12.868 -4.450 -12.877 1.00 95.00 84 LEU A O 1
ATOM 636 N N . GLU A 1 85 ? 14.937 -3.668 -12.515 1.00 95.19 85 GLU A N 1
ATOM 637 C CA . GLU A 1 85 ? 15.627 -4.903 -12.888 1.00 95.19 85 GLU A CA 1
ATOM 638 C C . GLU A 1 85 ? 15.322 -6.039 -11.915 1.00 95.19 85 GLU A C 1
ATOM 640 O O . GLU A 1 85 ? 14.971 -7.120 -12.376 1.00 95.19 85 GLU A O 1
ATOM 645 N N . ALA A 1 86 ? 15.338 -5.793 -10.601 1.00 96.00 86 ALA A N 1
ATOM 646 C CA . ALA A 1 86 ? 14.936 -6.781 -9.598 1.00 96.00 86 ALA A CA 1
ATOM 647 C C . ALA A 1 86 ? 13.517 -7.315 -9.869 1.00 96.00 86 ALA A C 1
ATOM 649 O O . ALA A 1 86 ? 13.304 -8.521 -9.980 1.00 96.00 86 ALA A O 1
ATOM 650 N N . ASP A 1 87 ? 12.561 -6.412 -10.111 1.00 95.69 87 ASP A N 1
ATOM 651 C CA . ASP A 1 87 ? 11.188 -6.770 -10.477 1.00 95.69 87 ASP A CA 1
ATOM 652 C C . ASP A 1 87 ? 11.078 -7.588 -11.774 1.00 95.69 87 ASP A C 1
ATOM 654 O O . ASP A 1 87 ? 10.167 -8.412 -11.932 1.00 95.69 87 ASP A O 1
ATOM 658 N N . LEU A 1 88 ? 11.936 -7.315 -12.754 1.00 95.75 88 LEU A N 1
ATOM 659 C CA . LEU A 1 88 ? 11.957 -8.057 -14.010 1.00 95.75 88 LEU A CA 1
ATOM 660 C C . LEU A 1 88 ? 12.587 -9.440 -13.817 1.00 95.75 88 LEU A C 1
ATOM 662 O O . LEU A 1 88 ? 12.028 -10.416 -14.320 1.00 95.75 88 LEU A O 1
ATOM 666 N N . ILE A 1 89 ? 13.666 -9.535 -13.039 1.00 95.94 89 ILE A N 1
ATOM 667 C CA . ILE A 1 89 ? 14.362 -10.783 -12.703 1.00 95.94 89 ILE A CA 1
ATOM 668 C C . ILE A 1 89 ? 13.424 -11.745 -11.969 1.00 95.94 89 ILE A C 1
ATOM 670 O O . ILE A 1 89 ? 13.318 -12.904 -12.375 1.00 95.94 89 ILE A O 1
ATOM 674 N N . ASP A 1 90 ? 12.657 -11.255 -10.990 1.00 94.44 90 ASP A N 1
ATOM 675 C CA . ASP A 1 90 ? 11.647 -12.044 -10.264 1.00 94.44 90 ASP A CA 1
ATOM 676 C C . ASP A 1 90 ? 10.576 -12.646 -11.190 1.00 94.44 90 ASP A C 1
ATOM 678 O O . ASP A 1 90 ? 9.926 -13.640 -10.868 1.00 94.44 90 ASP A O 1
ATOM 682 N N . ARG A 1 91 ? 10.378 -12.041 -12.367 1.00 94.12 91 ARG A N 1
ATOM 683 C CA . ARG A 1 91 ? 9.431 -12.483 -13.403 1.00 94.12 91 ARG A CA 1
ATOM 684 C C . ARG A 1 91 ? 10.109 -13.195 -14.570 1.00 94.12 91 ARG A C 1
ATOM 686 O O . ARG A 1 91 ? 9.456 -13.445 -15.585 1.00 94.12 91 ARG A O 1
ATOM 693 N N . HIS A 1 92 ? 11.395 -13.513 -14.436 1.00 95.38 92 HIS A N 1
ATOM 694 C CA . HIS A 1 92 ? 12.225 -14.135 -15.466 1.00 95.38 92 HIS A CA 1
ATOM 695 C C . HIS A 1 92 ? 12.304 -13.316 -16.765 1.00 95.38 92 HIS A C 1
ATOM 697 O O . HIS A 1 92 ? 12.261 -13.858 -17.874 1.00 95.38 92 HIS A O 1
ATOM 703 N N . TYR A 1 93 ? 12.400 -11.993 -16.636 1.00 95.19 93 TYR A N 1
ATOM 704 C CA . TYR A 1 93 ? 12.602 -11.071 -17.745 1.00 95.19 93 TYR A CA 1
ATOM 705 C C . TYR A 1 93 ? 13.914 -10.307 -17.602 1.00 95.19 93 TYR A C 1
ATOM 707 O O . TYR A 1 93 ? 14.336 -9.971 -16.503 1.00 95.19 93 TYR A O 1
ATOM 715 N N . ASP A 1 94 ? 14.514 -9.989 -18.746 1.00 94.62 94 ASP A N 1
ATOM 716 C CA . ASP A 1 94 ? 15.729 -9.189 -18.834 1.00 94.62 94 ASP A CA 1
ATOM 717 C C . ASP A 1 94 ? 15.398 -7.819 -19.447 1.00 94.62 94 ASP A C 1
ATOM 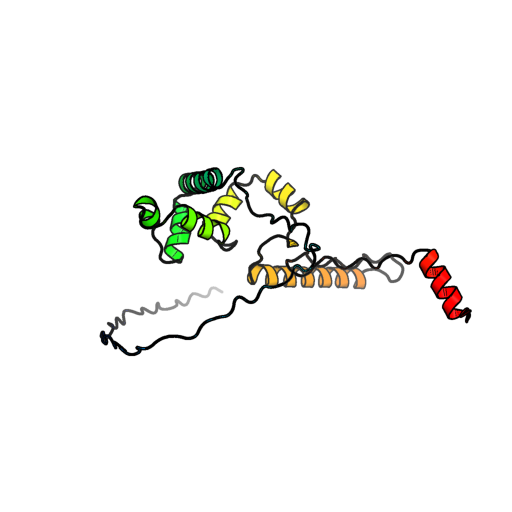719 O O . ASP A 1 94 ? 14.699 -7.723 -20.463 1.00 94.62 94 ASP A O 1
ATOM 723 N N . ILE A 1 95 ? 15.899 -6.744 -18.838 1.00 93.44 95 ILE A N 1
ATOM 724 C CA . ILE A 1 95 ? 15.764 -5.385 -19.367 1.00 93.44 95 ILE A CA 1
ATOM 725 C C . ILE A 1 95 ? 16.480 -5.227 -20.716 1.00 93.44 95 ILE A C 1
ATOM 727 O O . ILE A 1 95 ? 16.029 -4.454 -21.570 1.00 93.44 95 ILE A O 1
ATOM 731 N N . ALA A 1 96 ? 17.539 -6.006 -20.960 1.00 94.19 96 ALA A N 1
ATOM 732 C CA . ALA A 1 96 ? 18.272 -6.006 -22.218 1.00 94.19 96 ALA A CA 1
ATOM 733 C C . ALA A 1 96 ? 17.378 -6.385 -23.409 1.00 94.19 96 ALA A C 1
ATOM 735 O O . ALA A 1 96 ? 17.626 -5.936 -24.529 1.00 94.19 96 ALA A O 1
ATOM 736 N N . ASP A 1 97 ? 16.291 -7.139 -23.203 1.00 93.88 97 ASP A N 1
ATOM 737 C CA . ASP A 1 97 ? 15.300 -7.407 -24.252 1.00 93.88 97 ASP A CA 1
ATOM 738 C C . ASP A 1 97 ? 14.614 -6.122 -24.736 1.00 93.88 97 ASP A C 1
ATOM 740 O O . ASP A 1 97 ? 14.320 -5.980 -25.923 1.00 93.88 97 ASP A O 1
ATOM 744 N N . VAL A 1 98 ? 14.358 -5.171 -23.834 1.00 93.38 98 VAL A N 1
ATOM 745 C CA . VAL A 1 98 ? 13.750 -3.880 -24.184 1.00 93.38 98 VAL A CA 1
ATOM 746 C C . VAL A 1 98 ? 14.765 -2.993 -24.899 1.00 93.38 98 VAL A C 1
ATOM 748 O O . VAL A 1 98 ? 14.439 -2.370 -25.908 1.00 93.38 98 VAL A O 1
ATOM 751 N N . LEU A 1 99 ? 16.008 -2.976 -24.414 1.00 91.06 99 LEU A N 1
ATOM 752 C CA . LEU A 1 99 ? 17.088 -2.170 -24.990 1.00 91.06 99 LEU A CA 1
ATOM 753 C C . LEU A 1 99 ? 17.533 -2.682 -26.369 1.00 91.06 99 LEU A C 1
ATOM 755 O O . LEU A 1 99 ? 17.811 -1.885 -27.259 1.00 91.06 99 LEU A O 1
ATOM 759 N N . SER A 1 100 ? 17.534 -4.002 -26.567 1.00 93.06 100 SER A N 1
ATOM 760 C CA . SER A 1 100 ? 17.824 -4.649 -27.856 1.00 93.06 100 SER A CA 1
ATOM 761 C C . SER A 1 100 ? 16.656 -4.597 -28.847 1.00 93.06 100 SER A C 1
ATOM 763 O O . SER A 1 100 ? 16.800 -5.030 -29.988 1.00 93.06 100 SER A O 1
ATOM 765 N N . GLY A 1 101 ? 15.487 -4.097 -28.433 1.00 93.44 101 GLY A N 1
ATOM 766 C CA . GLY A 1 101 ? 14.290 -4.020 -29.271 1.00 93.44 101 GLY A CA 1
ATOM 767 C C . GLY A 1 101 ? 13.527 -5.341 -29.430 1.00 93.44 101 GLY A C 1
ATOM 768 O O . GLY A 1 101 ? 12.489 -5.356 -30.090 1.00 93.44 101 GLY A O 1
ATOM 769 N N . ARG A 1 102 ? 13.970 -6.435 -28.788 1.00 95.12 102 ARG A N 1
ATOM 770 C CA . ARG A 1 102 ? 13.210 -7.700 -28.710 1.00 95.12 102 ARG A CA 1
ATOM 771 C C . ARG A 1 102 ? 11.860 -7.515 -28.014 1.00 95.12 102 ARG A C 1
ATOM 773 O O . ARG A 1 102 ? 10.892 -8.197 -28.346 1.00 95.12 102 ARG A O 1
ATOM 780 N N . ARG A 1 103 ? 11.775 -6.569 -27.075 1.00 95.00 103 ARG A N 1
ATOM 781 C CA . ARG A 1 103 ? 10.533 -6.124 -26.433 1.00 95.00 103 ARG A CA 1
ATOM 782 C C . ARG A 1 103 ? 10.352 -4.622 -26.597 1.00 95.00 103 ARG A C 1
ATOM 784 O O . ARG A 1 103 ? 11.301 -3.850 -26.628 1.00 95.00 103 ARG A O 1
ATOM 791 N N . SER A 1 104 ? 9.097 -4.191 -26.676 1.00 94.19 104 SER A N 1
ATOM 792 C CA . SER A 1 104 ? 8.778 -2.767 -26.798 1.00 94.19 104 SER A CA 1
ATOM 793 C C . SER A 1 104 ? 8.770 -2.061 -25.439 1.00 94.19 104 SER A C 1
ATOM 795 O O . SER A 1 104 ? 8.355 -2.629 -24.429 1.00 94.19 104 SER A O 1
ATOM 797 N N . TRP A 1 105 ? 9.083 -0.764 -25.418 1.00 92.75 105 TRP A N 1
ATOM 798 C CA . TRP A 1 105 ? 8.882 0.085 -24.232 1.00 92.75 105 TRP A CA 1
ATOM 799 C C . TRP A 1 105 ? 7.431 0.108 -23.738 1.00 92.75 105 TRP A C 1
ATOM 801 O O . TRP A 1 105 ? 7.162 0.289 -22.551 1.00 92.75 105 TRP A O 1
ATOM 811 N N . ARG A 1 106 ? 6.470 -0.110 -24.644 1.00 93.06 106 ARG A N 1
ATOM 812 C CA . ARG A 1 106 ? 5.059 -0.267 -24.286 1.00 93.06 106 ARG A CA 1
ATOM 813 C C . ARG A 1 106 ? 4.839 -1.504 -23.415 1.00 93.06 106 ARG A C 1
ATOM 815 O O . ARG A 1 106 ? 4.048 -1.424 -22.482 1.00 93.06 106 ARG A O 1
ATOM 822 N N . TRP A 1 107 ? 5.502 -2.621 -23.712 1.00 94.62 107 TRP A N 1
ATOM 823 C CA . TRP A 1 107 ? 5.422 -3.829 -22.889 1.00 94.62 107 TRP A CA 1
ATOM 824 C C . TRP A 1 107 ? 5.950 -3.563 -21.476 1.00 94.62 107 TRP A C 1
ATOM 826 O O . TRP A 1 107 ? 5.243 -3.841 -20.509 1.00 94.62 107 TRP A O 1
ATOM 836 N N . LEU A 1 108 ? 7.117 -2.921 -21.360 1.00 94.19 108 LEU A N 1
ATOM 837 C CA . LEU A 1 108 ? 7.697 -2.574 -20.060 1.00 94.19 108 LEU A CA 1
ATOM 838 C C . LEU A 1 108 ? 6.758 -1.669 -19.254 1.00 94.19 108 LEU A C 1
ATOM 840 O O . LEU A 1 108 ? 6.510 -1.899 -18.074 1.00 94.19 108 LEU A O 1
ATOM 844 N N . ARG A 1 109 ? 6.151 -0.680 -19.917 1.00 92.50 109 ARG A N 1
ATOM 845 C CA . ARG A 1 109 ? 5.144 0.183 -19.297 1.00 92.50 109 ARG A CA 1
ATOM 846 C C . ARG A 1 109 ? 3.948 -0.602 -18.759 1.00 92.50 109 ARG A C 1
ATOM 848 O O . ARG A 1 109 ? 3.475 -0.299 -17.670 1.00 92.50 109 ARG A O 1
ATOM 855 N N . VAL A 1 110 ? 3.437 -1.567 -19.523 1.00 92.81 110 VAL A N 1
ATOM 856 C CA . VAL A 1 110 ? 2.303 -2.396 -19.088 1.00 92.81 110 VAL A CA 1
ATOM 857 C C . VAL A 1 110 ? 2.673 -3.202 -17.846 1.00 92.81 110 VAL A C 1
ATOM 859 O O . VAL A 1 110 ? 1.845 -3.304 -16.946 1.00 92.81 110 VAL A O 1
ATOM 862 N N . ILE A 1 111 ? 3.906 -3.706 -17.756 1.00 93.31 111 ILE A N 1
ATOM 863 C CA . ILE A 1 111 ? 4.390 -4.354 -16.532 1.00 93.31 111 ILE A CA 1
ATOM 864 C C . ILE A 1 111 ? 4.382 -3.373 -15.368 1.00 93.31 111 ILE A C 1
ATOM 866 O O . ILE A 1 111 ? 3.744 -3.662 -14.364 1.00 93.31 111 ILE A O 1
ATOM 870 N N . ILE A 1 112 ? 5.002 -2.201 -15.523 1.00 90.50 112 ILE A N 1
ATOM 871 C CA . ILE A 1 112 ? 5.089 -1.185 -14.462 1.00 90.50 112 ILE A CA 1
ATOM 872 C C . ILE A 1 112 ? 3.699 -0.769 -13.960 1.00 90.50 112 ILE A C 1
ATOM 874 O O . ILE A 1 112 ? 3.468 -0.704 -12.756 1.00 90.50 112 ILE A O 1
ATOM 878 N N . GLU A 1 113 ? 2.739 -0.545 -14.864 1.00 88.62 113 GLU A N 1
ATOM 879 C CA . GLU A 1 113 ? 1.349 -0.194 -14.518 1.00 88.62 113 GLU A CA 1
ATOM 880 C C . GLU A 1 113 ? 0.595 -1.310 -13.767 1.00 88.62 113 GLU A C 1
ATOM 882 O O . GLU A 1 113 ? -0.499 -1.084 -13.231 1.00 88.62 113 GLU A O 1
ATOM 887 N N . HIS A 1 114 ? 1.137 -2.526 -13.770 1.00 88.19 114 HIS A N 1
ATOM 888 C CA . HIS A 1 114 ? 0.544 -3.713 -13.170 1.00 88.19 114 HIS A CA 1
ATOM 889 C C . HIS A 1 114 ? 1.453 -4.410 -12.156 1.00 88.19 114 HIS A C 1
ATOM 891 O O . HIS A 1 114 ? 1.132 -5.522 -11.735 1.00 88.19 114 HIS A O 1
ATOM 897 N N . LEU A 1 115 ? 2.522 -3.748 -11.711 1.00 89.50 115 LEU A N 1
ATOM 898 C CA . LEU A 1 115 ? 3.326 -4.241 -10.606 1.00 89.50 115 LEU A CA 1
ATOM 899 C C . LEU A 1 115 ? 2.480 -4.334 -9.322 1.00 89.50 115 LEU A C 1
ATOM 901 O O . LEU A 1 115 ? 1.598 -3.496 -9.096 1.00 89.50 115 LEU A O 1
ATOM 905 N N . PRO A 1 116 ? 2.724 -5.352 -8.480 1.00 86.25 116 PRO A N 1
ATOM 906 C CA . PRO A 1 116 ? 2.137 -5.426 -7.156 1.00 86.25 116 PRO A CA 1
ATOM 907 C C . PRO A 1 116 ? 2.636 -4.251 -6.297 1.00 86.25 116 PRO A C 1
ATOM 909 O O . PRO A 1 116 ? 3.748 -3.758 -6.513 1.00 86.25 116 PRO A O 1
ATOM 912 N N . PRO A 1 117 ? 1.845 -3.809 -5.306 1.00 83.62 117 PRO A N 1
ATOM 913 C CA . PRO A 1 117 ? 2.210 -2.690 -4.430 1.00 83.62 117 PRO A CA 1
ATOM 914 C C . PRO A 1 117 ? 3.482 -2.940 -3.597 1.00 83.62 117 PRO A C 1
ATOM 916 O O . PRO A 1 117 ? 4.140 -1.974 -3.205 1.00 83.62 117 PRO A O 1
ATOM 919 N N . GLU A 1 118 ? 3.841 -4.213 -3.400 1.00 84.56 118 GLU A N 1
ATOM 920 C CA . GLU A 1 118 ? 5.037 -4.685 -2.678 1.00 84.56 118 GLU A CA 1
ATOM 921 C C . GLU A 1 118 ? 6.283 -4.835 -3.565 1.00 84.56 118 GLU A C 1
ATOM 923 O O . GLU A 1 118 ? 7.329 -5.279 -3.107 1.00 84.56 118 GLU A O 1
ATOM 928 N N . SER A 1 119 ? 6.185 -4.509 -4.854 1.00 91.25 119 SER A N 1
ATOM 929 C CA . SER A 1 119 ? 7.329 -4.592 -5.766 1.00 91.25 119 SER A CA 1
ATOM 930 C C . SER A 1 119 ? 8.468 -3.647 -5.372 1.00 91.25 119 SER A C 1
ATOM 932 O O . SER A 1 119 ? 8.245 -2.582 -4.780 1.00 91.25 119 SER A O 1
ATOM 934 N N . HIS A 1 120 ? 9.692 -4.002 -5.765 1.00 93.12 120 HIS A N 1
ATOM 935 C CA . HIS A 1 120 ? 10.880 -3.178 -5.543 1.00 93.12 120 HIS A CA 1
ATOM 936 C C . HIS A 1 120 ? 10.713 -1.784 -6.160 1.00 93.12 120 HIS A C 1
ATOM 938 O O . HIS A 1 120 ? 10.979 -0.778 -5.501 1.00 93.12 120 HIS A O 1
ATOM 944 N N . THR A 1 121 ? 10.173 -1.703 -7.378 1.00 92.62 121 THR A N 1
ATOM 945 C CA . THR A 1 121 ? 9.907 -0.437 -8.074 1.00 92.62 121 THR A CA 1
ATOM 946 C C . THR A 1 121 ? 8.879 0.421 -7.335 1.00 92.62 121 THR A C 1
ATOM 948 O O . THR A 1 121 ? 9.082 1.625 -7.180 1.00 92.62 121 THR A O 1
ATOM 951 N N . MET A 1 122 ? 7.770 -0.165 -6.861 1.00 89.50 122 MET A N 1
ATOM 952 C CA . MET A 1 122 ? 6.753 0.595 -6.114 1.00 89.50 122 MET A CA 1
ATOM 953 C C . MET A 1 122 ? 7.283 1.058 -4.755 1.00 89.50 122 MET A C 1
ATOM 955 O O . MET A 1 122 ? 6.961 2.160 -4.311 1.00 89.50 122 MET A O 1
ATOM 959 N N . THR A 1 123 ? 8.138 0.256 -4.122 1.00 89.69 123 THR A N 1
ATOM 960 C CA . THR A 1 123 ? 8.813 0.619 -2.872 1.00 89.69 123 THR A CA 1
ATOM 961 C C . THR A 1 123 ? 9.800 1.763 -3.077 1.00 89.69 123 THR A C 1
ATOM 963 O O . THR A 1 123 ? 9.754 2.735 -2.326 1.00 89.69 123 THR A O 1
ATOM 966 N N . ALA A 1 124 ? 10.619 1.714 -4.131 1.00 91.69 124 ALA A N 1
ATOM 967 C CA . ALA A 1 124 ? 11.524 2.804 -4.488 1.00 91.69 124 ALA A CA 1
ATOM 968 C C . ALA A 1 124 ? 10.754 4.111 -4.734 1.00 91.69 124 ALA A C 1
ATOM 970 O O . ALA A 1 124 ? 11.092 5.139 -4.157 1.00 91.69 124 ALA A O 1
ATOM 971 N N . LEU A 1 125 ? 9.652 4.052 -5.491 1.00 88.19 125 LEU A N 1
ATOM 972 C CA . LEU A 1 125 ? 8.771 5.202 -5.719 1.00 88.19 125 LEU A CA 1
ATOM 973 C C . LEU A 1 125 ? 8.163 5.766 -4.429 1.00 88.19 125 LEU A C 1
ATOM 975 O O . LEU A 1 125 ? 8.025 6.980 -4.296 1.00 88.19 125 LEU A O 1
ATOM 979 N N . ARG A 1 126 ? 7.795 4.902 -3.478 1.00 83.94 126 ARG A N 1
ATOM 980 C CA . ARG A 1 126 ? 7.246 5.322 -2.183 1.00 83.94 126 ARG A CA 1
ATOM 981 C C . ARG A 1 126 ? 8.304 6.007 -1.317 1.00 83.94 126 ARG A C 1
ATOM 983 O O . ARG A 1 126 ? 7.991 7.000 -0.671 1.00 83.94 126 ARG A O 1
ATOM 990 N N . ASN A 1 127 ? 9.540 5.514 -1.338 1.00 88.19 127 ASN A N 1
ATOM 991 C CA . ASN A 1 127 ? 10.645 6.060 -0.546 1.00 88.19 127 ASN A CA 1
ATOM 992 C C . ASN A 1 127 ? 11.088 7.460 -1.004 1.00 88.19 127 ASN A C 1
ATOM 994 O O . ASN A 1 127 ? 11.720 8.180 -0.238 1.00 88.19 127 ASN A O 1
ATOM 998 N N . GLU A 1 128 ? 10.749 7.866 -2.228 1.00 87.75 128 GLU A N 1
ATOM 999 C CA . GLU A 1 128 ? 11.004 9.227 -2.717 1.00 87.75 128 GLU A CA 1
ATOM 1000 C C . GLU A 1 128 ? 10.014 10.268 -2.191 1.00 87.75 128 GLU A C 1
ATOM 1002 O O . GLU A 1 128 ? 10.260 11.469 -2.326 1.00 87.75 128 GLU A O 1
ATOM 1007 N N . LEU A 1 129 ? 8.881 9.832 -1.635 1.00 83.75 129 LEU A N 1
ATOM 1008 C CA . LEU A 1 129 ? 7.884 10.749 -1.107 1.00 83.75 129 LEU A CA 1
ATOM 1009 C C . LEU A 1 129 ? 8.416 11.407 0.162 1.00 83.75 129 LEU A C 1
ATOM 1011 O O . LEU A 1 129 ? 8.855 10.750 1.105 1.00 83.75 129 LEU A O 1
ATOM 1015 N N . THR A 1 130 ? 8.343 12.734 0.197 1.00 87.31 130 THR A N 1
ATOM 1016 C CA . THR A 1 130 ? 8.699 13.493 1.399 1.00 87.31 130 THR A CA 1
ATOM 1017 C C . THR A 1 130 ? 7.700 13.211 2.531 1.00 87.31 130 THR A C 1
ATOM 1019 O O . THR A 1 130 ? 6.537 12.902 2.255 1.00 87.31 130 THR A O 1
ATOM 1022 N N . PRO A 1 131 ? 8.085 13.377 3.813 1.00 82.88 131 PRO A N 1
ATOM 1023 C CA . PRO A 1 131 ? 7.167 13.182 4.940 1.00 82.88 131 PRO A CA 1
ATOM 1024 C C . PRO A 1 131 ? 5.886 14.023 4.843 1.00 82.88 131 PRO A C 1
ATOM 1026 O O . PRO A 1 131 ? 4.813 13.563 5.220 1.00 82.88 131 PRO A O 1
ATOM 1029 N N . LEU A 1 132 ? 5.984 15.234 4.283 1.00 81.75 132 LEU A N 1
ATOM 1030 C CA . LEU A 1 132 ? 4.833 16.110 4.058 1.00 81.75 132 LEU A CA 1
ATOM 1031 C C . LEU A 1 132 ? 3.884 15.524 3.004 1.00 81.75 132 LEU A C 1
ATOM 1033 O O . LEU A 1 132 ? 2.680 15.474 3.226 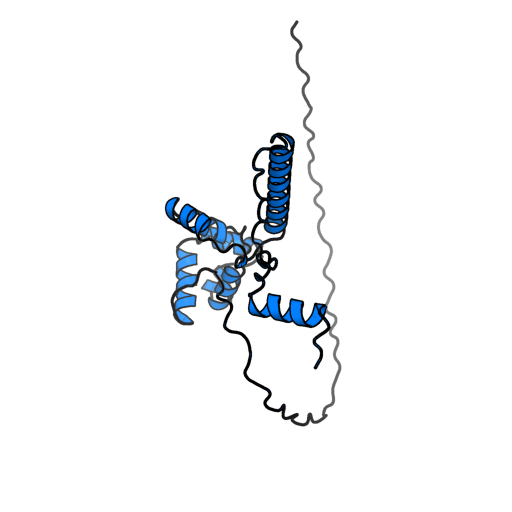1.00 81.75 132 LEU A O 1
ATOM 1037 N N . GLN A 1 133 ? 4.419 15.007 1.895 1.00 81.12 133 GLN A N 1
ATOM 1038 C CA . GLN A 1 133 ? 3.618 14.338 0.863 1.00 81.12 133 GLN A CA 1
ATOM 1039 C C . GLN A 1 133 ? 2.986 13.036 1.372 1.00 81.12 133 GLN A C 1
ATOM 1041 O O . GLN A 1 133 ? 1.856 12.723 1.005 1.00 81.12 133 GLN A O 1
ATOM 1046 N N . LEU A 1 134 ? 3.686 12.295 2.237 1.00 77.44 134 LEU A N 1
ATOM 1047 C CA . LEU A 1 134 ? 3.151 11.111 2.916 1.00 77.44 134 LEU A CA 1
ATOM 1048 C C . LEU A 1 134 ? 1.974 11.465 3.831 1.00 77.44 134 LEU A C 1
ATOM 1050 O O . LEU A 1 134 ? 0.957 10.775 3.795 1.00 77.44 134 LEU A O 1
ATOM 1054 N N . ALA A 1 135 ? 2.082 12.549 4.606 1.00 78.19 135 ALA A N 1
ATOM 1055 C CA . ALA A 1 135 ? 0.993 13.030 5.453 1.00 78.19 135 ALA A CA 1
ATOM 1056 C C . ALA A 1 135 ? -0.216 13.476 4.614 1.00 78.19 135 ALA A C 1
ATOM 1058 O O . ALA A 1 135 ? -1.337 13.032 4.854 1.00 78.19 135 ALA A O 1
ATOM 1059 N N . GLU A 1 136 ? 0.012 14.254 3.551 1.00 79.75 136 GLU A N 1
ATOM 1060 C CA . GLU A 1 136 ? -1.058 14.641 2.625 1.00 79.75 136 GLU A CA 1
ATOM 1061 C C . GLU A 1 136 ? -1.732 13.431 1.969 1.00 79.75 136 GLU A C 1
ATOM 1063 O O . GLU A 1 136 ? -2.949 13.430 1.770 1.00 79.75 136 GLU A O 1
ATOM 1068 N N . GLN A 1 137 ? -0.959 12.397 1.631 1.00 75.94 137 GLN A N 1
ATOM 1069 C CA . GLN A 1 137 ? -1.482 11.154 1.076 1.00 75.94 137 GLN A CA 1
ATOM 1070 C C . GLN A 1 137 ? -2.251 10.330 2.115 1.00 75.94 137 GLN A C 1
ATOM 1072 O O . GLN A 1 137 ? -3.199 9.646 1.738 1.00 75.94 137 GLN A O 1
ATOM 1077 N N . ALA A 1 138 ? -1.884 10.383 3.394 1.00 73.94 138 ALA A N 1
ATOM 1078 C CA . ALA A 1 138 ? -2.643 9.736 4.460 1.00 73.94 138 ALA A CA 1
ATOM 1079 C C . ALA A 1 138 ? -4.009 10.413 4.659 1.00 73.94 138 ALA A C 1
ATOM 1081 O O . ALA A 1 138 ? -5.022 9.723 4.770 1.00 73.94 138 ALA A O 1
ATOM 1082 N N . ASP A 1 139 ? -4.047 11.747 4.613 1.00 75.12 139 ASP A N 1
ATOM 1083 C CA . ASP A 1 139 ? -5.270 12.525 4.836 1.00 75.12 139 ASP A CA 1
ATOM 1084 C C . ASP A 1 139 ? -6.216 12.511 3.628 1.00 75.12 139 ASP A C 1
ATOM 1086 O O . ASP A 1 139 ? -7.434 12.379 3.769 1.00 75.12 139 ASP A O 1
ATOM 1090 N N . LYS A 1 140 ? -5.665 12.676 2.420 1.00 77.69 140 LYS A N 1
ATOM 1091 C CA . LYS A 1 140 ? -6.434 12.785 1.164 1.00 77.69 140 LYS A CA 1
ATOM 1092 C C . LYS A 1 140 ? -6.445 11.490 0.360 1.00 77.69 140 LYS A C 1
ATOM 1094 O O . LYS A 1 140 ? -6.992 11.457 -0.744 1.00 77.69 140 LYS A O 1
ATOM 1099 N N . GLY A 1 141 ? -5.805 10.445 0.872 1.00 70.50 141 GLY A N 1
ATOM 1100 C CA . GLY A 1 141 ? -5.751 9.147 0.227 1.00 70.50 141 GLY A CA 1
ATOM 1101 C C . GLY A 1 141 ? -7.151 8.591 0.031 1.00 70.50 141 GLY A C 1
ATOM 1102 O O . GLY A 1 141 ? -7.969 8.584 0.945 1.00 70.50 141 GLY A O 1
ATOM 1103 N N . GLU A 1 142 ? -7.421 8.100 -1.173 1.00 79.00 142 GLU A N 1
ATOM 1104 C CA . GLU A 1 142 ? -8.640 7.356 -1.486 1.00 79.00 142 GLU A CA 1
ATOM 1105 C C . GLU A 1 142 ? -8.271 5.867 -1.564 1.00 79.00 142 GLU A C 1
ATOM 1107 O O . GLU A 1 142 ? -8.073 5.339 -2.669 1.00 79.00 142 GLU A O 1
ATOM 1112 N N . PRO A 1 143 ? -8.105 5.178 -0.416 1.00 76.44 143 PRO A N 1
ATOM 1113 C CA . PRO A 1 143 ? -7.676 3.781 -0.383 1.00 76.44 143 PRO A CA 1
ATOM 1114 C C . PRO A 1 143 ? -8.600 2.866 -1.196 1.00 76.44 143 PRO A C 1
ATOM 1116 O O . PRO A 1 143 ? -8.138 1.895 -1.792 1.00 76.44 143 PRO A O 1
ATOM 1119 N N . GLU A 1 144 ? -9.882 3.217 -1.319 1.00 78.38 144 GLU A N 1
ATOM 1120 C CA . GLU A 1 144 ? -10.873 2.517 -2.134 1.00 78.38 144 GLU A CA 1
ATOM 1121 C C . GLU A 1 144 ? -10.583 2.526 -3.645 1.00 78.38 144 GLU A C 1
ATOM 1123 O O . GLU A 1 144 ? -11.126 1.694 -4.376 1.00 78.38 144 GLU A O 1
ATOM 1128 N N . LYS A 1 145 ? -9.743 3.450 -4.133 1.00 78.69 145 LYS A N 1
ATOM 1129 C CA . LYS A 1 145 ? -9.340 3.527 -5.549 1.00 78.69 145 LYS A CA 1
ATOM 1130 C C . LYS A 1 145 ? -8.018 2.814 -5.832 1.00 78.69 145 LYS A C 1
ATOM 1132 O O . LYS A 1 145 ? -7.652 2.672 -7.004 1.00 78.69 145 LYS A O 1
ATOM 1137 N N . GLY A 1 146 ? -7.311 2.389 -4.785 1.00 75.56 146 GLY A N 1
ATOM 1138 C CA . GLY A 1 146 ? -6.058 1.650 -4.874 1.00 75.56 146 GLY A CA 1
ATOM 1139 C C . GLY A 1 146 ? -6.256 0.194 -5.294 1.00 75.56 146 GLY A C 1
ATOM 1140 O O . GLY A 1 146 ? -7.357 -0.355 -5.240 1.00 75.56 146 GLY A O 1
ATOM 1141 N N . ARG A 1 147 ? -5.170 -0.453 -5.724 1.00 74.44 147 ARG A N 1
ATOM 1142 C CA . ARG A 1 147 ? -5.142 -1.906 -5.928 1.00 74.44 147 ARG A CA 1
ATOM 1143 C C . ARG A 1 147 ? -4.637 -2.540 -4.649 1.00 74.44 147 ARG A C 1
ATOM 1145 O O . ARG A 1 147 ? -3.458 -2.412 -4.360 1.00 74.44 147 ARG A O 1
ATOM 1152 N N . TRP A 1 148 ? -5.531 -3.190 -3.919 1.00 81.56 148 TRP A N 1
ATOM 1153 C CA . TRP A 1 148 ? -5.152 -3.885 -2.702 1.00 81.56 148 TRP A CA 1
ATOM 1154 C C . TRP A 1 148 ? -4.740 -5.322 -3.009 1.00 81.56 148 TRP A C 1
ATOM 1156 O O . TRP A 1 148 ? -5.490 -6.071 -3.644 1.00 81.56 148 TRP A O 1
ATOM 1166 N N . SER A 1 149 ? -3.566 -5.708 -2.533 1.00 83.69 149 SER A N 1
ATOM 1167 C CA . SER A 1 149 ? -3.141 -7.090 -2.388 1.00 83.69 149 SER A CA 1
ATOM 1168 C C . SER A 1 149 ? -4.025 -7.824 -1.373 1.00 83.69 149 SER A C 1
ATOM 1170 O O . SER A 1 149 ? -4.773 -7.225 -0.593 1.00 83.69 149 SER A O 1
ATOM 1172 N N . GLN A 1 150 ? -3.953 -9.154 -1.375 1.00 85.62 150 GLN A N 1
ATOM 1173 C CA . GLN A 1 150 ? -4.663 -9.966 -0.386 1.00 85.62 150 GLN A CA 1
ATOM 1174 C C . GLN A 1 150 ? -4.192 -9.656 1.041 1.00 85.62 150 GLN A C 1
ATOM 1176 O O . GLN A 1 150 ? -5.011 -9.597 1.955 1.00 85.62 150 GLN A O 1
ATOM 1181 N N . GLN A 1 151 ? -2.892 -9.419 1.225 1.00 86.06 151 GLN A N 1
ATOM 1182 C CA . GLN A 1 151 ? -2.332 -9.058 2.521 1.00 86.06 151 GLN A CA 1
ATOM 1183 C C . GLN A 1 151 ? -2.897 -7.721 3.010 1.00 86.06 151 GLN A C 1
ATOM 1185 O O . GLN A 1 151 ? -3.359 -7.655 4.141 1.00 86.06 151 GLN A O 1
ATOM 1190 N N . GLU A 1 152 ? -2.976 -6.701 2.151 1.00 87.88 152 GLU A N 1
ATOM 1191 C CA . GLU A 1 152 ? -3.576 -5.404 2.506 1.00 87.88 152 GLU A CA 1
ATOM 1192 C C . GLU A 1 152 ? -5.050 -5.549 2.919 1.00 87.88 152 GLU A C 1
ATOM 1194 O O . GLU A 1 152 ? -5.490 -4.931 3.889 1.00 87.88 152 GLU A O 1
ATOM 1199 N N . GLN A 1 153 ? -5.809 -6.428 2.253 1.00 88.31 153 GLN A N 1
ATOM 1200 C CA . GLN A 1 153 ? -7.189 -6.729 2.653 1.00 88.31 153 GLN A CA 1
ATOM 1201 C C . GLN A 1 153 ? -7.271 -7.382 4.038 1.00 88.31 153 GLN A C 1
ATOM 1203 O O . GLN A 1 153 ? -8.130 -7.005 4.839 1.00 88.31 153 GLN A O 1
ATOM 1208 N N . LEU A 1 154 ? -6.388 -8.340 4.335 1.00 91.31 154 LEU A N 1
ATOM 1209 C CA . LEU A 1 154 ? -6.334 -9.001 5.641 1.00 91.31 154 LEU A CA 1
ATOM 1210 C C . LEU A 1 154 ? -5.890 -8.034 6.745 1.00 91.31 154 LEU A C 1
ATOM 1212 O O . LEU A 1 154 ? -6.496 -8.010 7.816 1.00 91.31 154 LEU A O 1
ATOM 1216 N N . THR A 1 155 ? -4.892 -7.193 6.476 1.00 92.69 155 THR A N 1
ATOM 1217 C CA . THR A 1 155 ? -4.414 -6.174 7.416 1.00 92.69 155 THR A CA 1
ATOM 1218 C C . THR A 1 155 ? -5.497 -5.143 7.722 1.00 92.69 155 THR A C 1
ATOM 1220 O O . THR A 1 155 ? -5.688 -4.785 8.882 1.00 92.69 155 THR A O 1
ATOM 1223 N N . ALA A 1 156 ? -6.268 -4.709 6.725 1.00 90.62 156 ALA A N 1
ATOM 1224 C CA . ALA A 1 156 ? -7.397 -3.815 6.960 1.00 90.62 156 ALA A CA 1
ATOM 1225 C C . ALA A 1 156 ? -8.522 -4.478 7.766 1.00 90.62 156 ALA A C 1
ATOM 1227 O O . ALA A 1 156 ? -9.102 -3.846 8.646 1.00 90.62 156 ALA A O 1
ATOM 1228 N N . ALA A 1 157 ? -8.817 -5.758 7.512 1.00 91.81 157 ALA A N 1
ATOM 1229 C CA . ALA A 1 157 ? -9.796 -6.502 8.304 1.00 91.81 157 ALA A CA 1
ATOM 1230 C C . ALA A 1 157 ? -9.354 -6.639 9.772 1.00 91.81 157 ALA A C 1
ATOM 1232 O O . ALA A 1 157 ? -10.171 -6.488 10.682 1.00 91.81 157 ALA A O 1
ATOM 1233 N N . LEU A 1 158 ? -8.058 -6.870 10.003 1.00 96.06 158 LEU A N 1
ATOM 1234 C CA . LEU A 1 158 ? -7.467 -6.876 11.339 1.00 96.06 158 LEU A CA 1
ATOM 1235 C C . LEU A 1 158 ? -7.589 -5.501 12.009 1.00 96.06 158 LEU A C 1
ATOM 1237 O O . LEU A 1 158 ? -8.013 -5.418 13.159 1.00 96.06 158 LEU A O 1
ATOM 1241 N N . TYR A 1 159 ? -7.271 -4.427 11.286 1.00 94.19 159 TYR A N 1
ATOM 1242 C CA . TYR A 1 159 ? -7.404 -3.056 11.778 1.00 94.19 159 TYR A CA 1
ATOM 1243 C C . TYR A 1 159 ? -8.848 -2.727 12.190 1.00 94.19 159 TYR A C 1
ATOM 1245 O O . TYR A 1 159 ? -9.078 -2.236 13.296 1.00 94.19 159 TYR A O 1
ATOM 1253 N N . ASP A 1 160 ? -9.833 -3.069 11.352 1.00 92.88 160 ASP A N 1
ATOM 1254 C CA . ASP A 1 160 ? -11.260 -2.897 11.654 1.00 92.88 160 ASP A CA 1
ATOM 1255 C C . ASP A 1 160 ? -11.669 -3.660 12.927 1.00 92.88 160 ASP A C 1
ATOM 1257 O O . ASP A 1 160 ? -12.418 -3.141 13.763 1.00 92.88 160 ASP A O 1
ATOM 1261 N N . ALA A 1 161 ? -11.170 -4.890 13.093 1.00 94.62 161 ALA A N 1
ATOM 1262 C CA . ALA A 1 161 ? -11.440 -5.710 14.269 1.00 94.62 161 ALA A CA 1
ATOM 1263 C C . ALA A 1 161 ? -10.838 -5.098 15.543 1.00 94.62 161 ALA A C 1
ATOM 1265 O O . ALA A 1 161 ? -11.531 -5.009 16.558 1.00 94.62 161 ALA A O 1
ATOM 1266 N N . VAL A 1 162 ? -9.593 -4.617 15.482 1.00 97.12 162 VAL A N 1
ATOM 1267 C CA . VAL A 1 162 ? -8.914 -3.969 16.616 1.00 97.12 162 VAL A CA 1
ATOM 1268 C C . VAL A 1 162 ? -9.637 -2.688 17.029 1.00 97.12 162 VAL A C 1
ATOM 1270 O O . VAL A 1 162 ? -9.943 -2.529 18.209 1.00 97.12 162 VAL A O 1
ATOM 1273 N N . ARG A 1 163 ? -10.017 -1.821 16.079 1.00 94.94 163 ARG A N 1
ATOM 1274 C CA . ARG A 1 163 ? -10.790 -0.604 16.398 1.00 94.94 163 ARG A CA 1
ATOM 1275 C C . ARG A 1 163 ? -12.128 -0.923 17.046 1.00 94.94 163 ARG A C 1
ATOM 1277 O O . ARG A 1 163 ? -12.563 -0.229 17.962 1.00 94.94 163 ARG A O 1
ATOM 1284 N N . ARG A 1 164 ? -12.804 -1.978 16.586 1.00 94.06 164 ARG A N 1
ATOM 1285 C CA . ARG A 1 164 ? -14.052 -2.422 17.212 1.00 94.06 164 ARG A CA 1
ATOM 1286 C C . ARG A 1 164 ? -13.820 -2.903 18.644 1.00 94.06 164 ARG A C 1
ATOM 1288 O O . ARG A 1 164 ? -14.633 -2.576 19.503 1.00 94.06 164 ARG A O 1
ATOM 1295 N N . LEU A 1 165 ? -12.749 -3.653 18.904 1.00 96.62 165 LEU A N 1
ATOM 1296 C CA . LEU A 1 165 ? -12.398 -4.097 20.257 1.00 96.62 165 LEU A CA 1
ATOM 1297 C C . LEU A 1 165 ? -12.108 -2.910 21.181 1.00 96.62 165 LEU A C 1
ATOM 1299 O O . LEU A 1 165 ? -12.642 -2.865 22.286 1.00 96.62 165 LEU A O 1
ATOM 1303 N N . GLU A 1 166 ? -11.339 -1.930 20.708 1.00 95.81 166 GLU A N 1
ATOM 1304 C CA . GLU A 1 166 ? -11.069 -0.680 21.427 1.00 95.81 166 GLU A CA 1
ATOM 1305 C C . GLU A 1 166 ? -12.370 0.055 21.775 1.00 95.81 166 GLU A C 1
ATOM 1307 O O . GLU A 1 166 ? -12.607 0.401 22.931 1.00 95.81 166 GLU A O 1
ATOM 1312 N N . TRP A 1 167 ? -13.269 0.219 20.801 1.00 95.44 167 TRP A N 1
ATOM 1313 C CA . TRP A 1 167 ? -14.564 0.858 21.029 1.00 95.44 167 TRP A CA 1
ATOM 1314 C C . TRP A 1 167 ? -15.429 0.108 22.051 1.00 95.44 167 TRP A C 1
ATOM 1316 O O . TRP A 1 167 ? -16.031 0.739 22.922 1.00 95.44 167 TRP A O 1
ATOM 1326 N N . VAL A 1 168 ? -15.478 -1.230 21.987 1.00 95.31 168 VAL A N 1
ATOM 1327 C CA . VAL A 1 168 ? -16.191 -2.045 22.986 1.00 95.31 168 VAL A CA 1
ATOM 1328 C C . VAL A 1 168 ? -15.581 -1.837 24.370 1.00 95.31 168 VAL A C 1
ATOM 1330 O O . VAL A 1 168 ? -16.322 -1.639 25.332 1.00 95.31 168 VAL A O 1
ATOM 1333 N N . LEU A 1 169 ? -14.250 -1.831 24.471 1.00 96.12 169 LEU A N 1
ATOM 1334 C CA . LEU A 1 169 ? -13.549 -1.613 25.732 1.00 96.12 169 LEU A CA 1
ATOM 1335 C C . LEU A 1 169 ? -13.873 -0.234 26.317 1.00 96.12 169 LEU A C 1
ATOM 1337 O O . LEU A 1 169 ? -14.196 -0.140 27.501 1.00 96.12 169 LEU A O 1
ATOM 1341 N N . ILE A 1 170 ? -13.871 0.819 25.497 1.00 93.75 170 ILE A N 1
ATOM 1342 C CA . ILE A 1 170 ? -14.284 2.160 25.926 1.00 93.75 170 ILE A CA 1
ATOM 1343 C C . ILE A 1 170 ? -15.737 2.131 26.410 1.00 93.75 170 ILE A C 1
ATOM 1345 O O . ILE A 1 170 ? -16.027 2.606 27.504 1.00 93.75 170 ILE A O 1
ATOM 1349 N N . CYS A 1 171 ? -16.651 1.523 25.651 1.00 92.75 171 CYS A N 1
ATOM 1350 C CA . CYS A 1 171 ? -18.073 1.475 26.001 1.00 92.75 171 CYS A CA 1
ATOM 1351 C C . CYS A 1 171 ? -18.364 0.720 27.305 1.00 92.75 171 CYS A C 1
ATOM 1353 O O . CYS A 1 171 ? -19.293 1.097 28.019 1.00 92.75 171 CYS A O 1
ATOM 1355 N N . VAL A 1 172 ? -17.601 -0.337 27.605 1.00 94.81 172 VAL A N 1
ATOM 1356 C CA . VAL A 1 172 ? -17.719 -1.101 28.859 1.00 94.81 172 VAL A CA 1
ATOM 1357 C C . VAL A 1 172 ? -17.205 -0.291 30.051 1.00 94.81 172 VAL A C 1
ATOM 1359 O O . VAL A 1 172 ? -17.793 -0.366 31.126 1.00 94.81 172 VAL A O 1
ATOM 1362 N N . ASN A 1 173 ? -16.156 0.513 29.853 1.00 93.94 173 ASN A N 1
ATOM 1363 C CA . ASN A 1 173 ? -15.566 1.361 30.896 1.00 93.94 173 ASN A CA 1
ATOM 1364 C C . ASN A 1 173 ? -16.218 2.752 31.010 1.00 93.94 173 ASN A C 1
ATOM 1366 O O . ASN A 1 173 ? -15.868 3.532 31.890 1.00 93.94 173 ASN A O 1
ATOM 1370 N N . THR A 1 174 ? -17.168 3.073 30.134 1.00 91.25 174 THR A N 1
ATOM 1371 C CA . THR A 1 174 ? -17.924 4.328 30.166 1.00 91.25 174 THR A CA 1
ATOM 1372 C C . THR A 1 174 ? -19.191 4.126 30.996 1.00 91.25 174 THR A C 1
ATOM 1374 O O . THR A 1 174 ? -19.975 3.207 30.737 1.00 91.25 174 THR A O 1
ATOM 1377 N N . GLU A 1 175 ? -19.404 4.976 32.003 1.00 88.31 175 GLU A N 1
ATOM 1378 C CA . GLU A 1 175 ? -20.591 4.921 32.863 1.00 88.31 175 GLU A CA 1
ATOM 1379 C C . GLU A 1 175 ? -21.906 4.919 32.061 1.00 88.31 175 GLU A C 1
ATOM 1381 O O . GLU A 1 175 ? -22.028 5.502 30.986 1.00 88.31 175 GLU A O 1
ATOM 1386 N N . LYS A 1 176 ? -22.956 4.282 32.595 1.00 76.81 176 LYS A N 1
ATOM 1387 C CA . LYS A 1 176 ? -24.242 4.124 31.883 1.00 76.81 176 LYS A CA 1
ATOM 1388 C C . LYS A 1 176 ? -24.921 5.442 31.478 1.00 76.81 176 LYS A C 1
ATOM 1390 O O . LYS A 1 176 ? -25.786 5.406 30.609 1.00 76.81 176 LYS A O 1
ATOM 1395 N N . LYS A 1 177 ? -24.588 6.562 32.126 1.00 77.81 177 LYS A N 1
ATOM 1396 C CA . LYS A 1 177 ? -25.199 7.880 31.887 1.00 77.81 177 LYS A CA 1
ATOM 1397 C C . LYS A 1 177 ? -24.300 8.849 31.112 1.00 77.81 177 LYS A C 1
ATOM 1399 O O . LYS A 1 177 ? -24.744 9.957 30.830 1.00 77.81 177 LYS A O 1
ATOM 1404 N N . SER A 1 178 ? -23.070 8.465 30.774 1.00 83.38 178 SER A N 1
ATOM 1405 C CA . SER A 1 178 ? -22.170 9.306 29.986 1.00 83.38 178 SER A CA 1
ATOM 1406 C C . SER A 1 178 ? -22.307 9.035 28.487 1.00 83.38 178 SER A C 1
ATOM 1408 O O . SER A 1 178 ? -22.809 7.997 28.046 1.00 83.38 178 SER A O 1
ATOM 1410 N N . GLN A 1 179 ? -21.905 10.022 27.686 1.00 83.62 179 GLN A N 1
ATOM 1411 C CA . GLN A 1 179 ? -21.983 9.950 26.234 1.00 83.62 179 GLN A CA 1
ATOM 1412 C C . GLN A 1 179 ? -20.983 8.912 25.718 1.00 83.62 179 GLN A C 1
ATOM 1414 O O . GLN A 1 179 ? -19.771 9.106 25.795 1.00 83.62 179 GLN A O 1
ATOM 1419 N N . ARG A 1 180 ? -21.497 7.794 25.198 1.00 87.69 180 ARG A N 1
ATOM 1420 C CA . ARG A 1 180 ? -20.664 6.775 24.552 1.00 87.69 180 ARG A CA 1
ATOM 1421 C C . ARG A 1 180 ? -20.191 7.273 23.187 1.00 87.69 180 ARG A C 1
ATOM 1423 O O . ARG A 1 180 ? -20.982 7.904 22.485 1.00 87.69 180 ARG A O 1
ATOM 1430 N N . PRO A 1 181 ? -18.944 6.969 22.793 1.00 88.94 181 PRO A N 1
ATOM 1431 C CA . PRO A 1 181 ? -18.460 7.311 21.466 1.00 88.94 181 PRO A CA 1
ATOM 1432 C C . PRO A 1 181 ? -19.209 6.520 20.392 1.00 88.94 181 PRO A C 1
ATOM 1434 O O . PRO A 1 181 ? -19.652 5.387 20.619 1.00 88.94 181 PRO A O 1
ATOM 1437 N N . ASP A 1 182 ? -19.302 7.100 19.199 1.00 89.00 182 ASP A N 1
ATOM 1438 C CA . ASP A 1 182 ? -19.840 6.407 18.035 1.00 89.00 182 ASP A CA 1
ATOM 1439 C C . ASP A 1 182 ? -18.968 5.200 17.650 1.00 89.00 182 ASP A C 1
ATOM 1441 O O . ASP A 1 182 ? -17.746 5.217 17.842 1.00 89.00 182 ASP A O 1
ATOM 1445 N N . PRO A 1 183 ? -19.575 4.129 17.106 1.00 88.25 183 PRO A N 1
ATOM 1446 C CA . PRO A 1 183 ? -18.819 2.981 16.637 1.00 88.25 183 PRO A CA 1
ATOM 1447 C C . PRO A 1 183 ?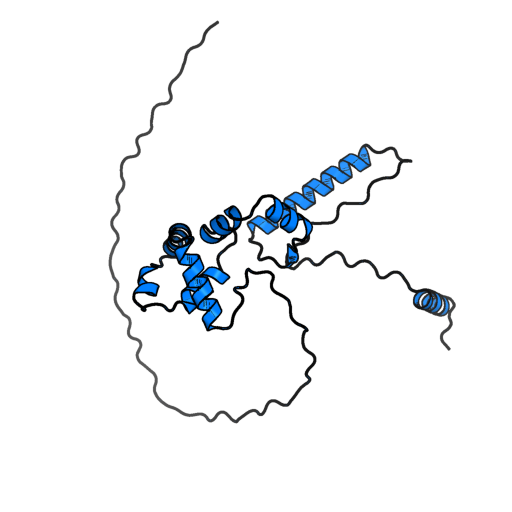 -17.866 3.398 15.508 1.00 88.25 183 PRO A C 1
ATOM 1449 O O . PRO A 1 183 ? -18.272 4.140 14.610 1.00 88.25 183 PRO A O 1
ATOM 1452 N N . PRO A 1 184 ? -16.623 2.887 15.500 1.00 90.75 184 PRO A N 1
ATOM 1453 C CA . PRO A 1 184 ? -15.638 3.265 14.502 1.00 90.75 184 PRO A CA 1
ATOM 1454 C C . PRO A 1 184 ? -16.100 2.848 13.107 1.00 90.75 184 PRO A C 1
ATOM 1456 O O . PRO A 1 184 ? -16.617 1.742 12.900 1.00 90.75 184 PRO A O 1
ATOM 1459 N N . GLU A 1 185 ? -15.893 3.735 12.138 1.00 87.06 185 GLU A N 1
ATOM 1460 C CA . GLU A 1 185 ? -16.137 3.416 10.738 1.00 87.06 185 GLU A CA 1
ATOM 1461 C C . GLU A 1 185 ? -15.100 2.400 10.234 1.00 87.06 185 GLU A C 1
ATOM 1463 O O . GLU A 1 185 ? -13.901 2.584 10.479 1.00 87.06 185 GLU A O 1
ATOM 1468 N N . PRO A 1 186 ? -15.531 1.340 9.520 1.00 86.75 186 PRO A N 1
ATOM 1469 C CA . PRO A 1 186 ? -14.611 0.430 8.851 1.00 86.75 186 PRO A CA 1
ATOM 1470 C C . PRO A 1 186 ? -13.726 1.169 7.847 1.00 86.75 186 PRO A C 1
ATOM 1472 O O . PRO A 1 186 ? -14.180 2.092 7.162 1.00 86.75 186 PRO A O 1
ATOM 1475 N N . MET A 1 187 ? -12.485 0.719 7.713 1.00 87.19 187 MET A N 1
ATOM 1476 C CA . MET A 1 187 ? -11.545 1.215 6.724 1.00 87.19 187 MET A CA 1
ATOM 1477 C C . MET A 1 187 ? -12.135 1.069 5.317 1.00 87.19 187 MET A C 1
ATOM 1479 O O . MET A 1 187 ? -12.639 0.011 4.919 1.00 87.19 187 MET A O 1
ATOM 1483 N N . ARG A 1 188 ? -12.060 2.157 4.547 1.00 85.50 188 ARG A N 1
ATOM 1484 C CA . ARG A 1 188 ? -12.480 2.178 3.145 1.00 85.50 188 ARG A CA 1
ATOM 1485 C C . ARG A 1 188 ? -11.554 1.272 2.343 1.00 85.50 188 ARG A C 1
ATOM 1487 O O . ARG A 1 188 ? -10.342 1.468 2.348 1.00 85.50 188 ARG A O 1
ATOM 1494 N N . ARG A 1 189 ? -12.127 0.284 1.658 1.00 84.88 189 ARG A N 1
ATOM 1495 C CA . ARG A 1 189 ? -11.375 -0.709 0.881 1.00 84.88 189 ARG A CA 1
ATOM 1496 C C . ARG A 1 189 ? -11.960 -0.866 -0.519 1.00 84.88 189 ARG A C 1
ATOM 1498 O O . ARG A 1 189 ? -13.165 -0.665 -0.700 1.00 84.88 189 ARG A O 1
ATOM 1505 N N . PRO A 1 190 ? -11.151 -1.245 -1.521 1.00 82.75 190 PRO A N 1
ATOM 1506 C CA . PRO A 1 190 ? -11.645 -1.490 -2.868 1.00 82.75 190 PRO A CA 1
ATOM 1507 C C . PRO A 1 190 ? -12.798 -2.497 -2.853 1.00 82.75 190 PRO A C 1
ATOM 1509 O O . PRO A 1 190 ? -12.709 -3.562 -2.247 1.00 82.75 190 PRO A O 1
ATOM 1512 N N . GLY A 1 191 ? -13.915 -2.142 -3.487 1.00 76.44 191 GLY A N 1
ATOM 1513 C CA . GLY A 1 191 ? -15.116 -2.982 -3.536 1.00 76.44 191 GLY A CA 1
ATOM 1514 C C . GLY A 1 191 ? -16.022 -2.923 -2.298 1.00 76.44 191 GLY A C 1
ATOM 1515 O O . GLY A 1 191 ? -17.207 -3.227 -2.430 1.00 76.44 191 GLY A O 1
ATOM 1516 N N . ALA A 1 192 ? -15.545 -2.456 -1.138 1.00 70.38 192 ALA A N 1
ATOM 1517 C CA . ALA A 1 192 ? -16.416 -2.108 -0.014 1.00 70.38 192 ALA A CA 1
ATOM 1518 C C . ALA A 1 192 ? -16.596 -0.589 0.015 1.00 70.38 192 ALA A C 1
ATOM 1520 O O . ALA A 1 192 ? -15.798 0.156 0.581 1.00 70.38 192 ALA A O 1
ATOM 1521 N N . GLY A 1 193 ? -17.647 -0.128 -0.665 1.00 63.16 193 GLY A N 1
ATOM 1522 C CA . GLY A 1 193 ? -18.015 1.282 -0.650 1.00 63.16 193 GLY A CA 1
ATOM 1523 C C . GLY A 1 193 ? -18.321 1.779 0.769 1.00 63.16 193 GLY A C 1
ATOM 1524 O O . GLY A 1 193 ? -18.619 0.970 1.655 1.00 63.16 193 GLY A O 1
ATOM 1525 N N . PRO A 1 194 ? -18.287 3.106 0.989 1.00 64.62 194 PRO A N 1
ATOM 1526 C CA . PRO A 1 194 ? -18.658 3.688 2.271 1.00 64.62 194 PRO A CA 1
ATOM 1527 C C . PRO A 1 194 ? -20.052 3.207 2.679 1.00 64.62 194 PRO A C 1
ATOM 1529 O O . PRO A 1 194 ? -20.928 2.993 1.830 1.00 64.62 194 PRO A O 1
ATOM 1532 N N . LYS A 1 195 ? -20.262 3.029 3.989 1.00 64.12 195 LYS A N 1
ATOM 1533 C CA . LYS A 1 195 ? -21.576 2.675 4.529 1.00 64.12 195 LYS A CA 1
ATOM 1534 C C . LYS A 1 195 ? -22.571 3.707 4.004 1.00 64.12 195 LYS A C 1
ATOM 1536 O O . LYS A 1 195 ? -22.419 4.892 4.278 1.00 64.12 195 LYS A O 1
ATOM 1541 N N . LYS A 1 196 ? -23.554 3.268 3.206 1.00 62.59 196 LYS A N 1
ATOM 1542 C CA . LYS A 1 196 ? -24.572 4.170 2.657 1.00 62.59 196 LYS A CA 1
ATOM 1543 C C . LYS A 1 196 ? -25.229 4.882 3.832 1.00 62.59 196 LYS A C 1
ATOM 1545 O O . LYS A 1 196 ? -25.901 4.233 4.638 1.00 62.59 196 LYS A O 1
ATOM 1550 N N . THR A 1 197 ? -25.014 6.188 3.945 1.00 63.84 197 THR A N 1
ATOM 1551 C CA . THR A 1 197 ? -25.745 7.022 4.890 1.00 63.84 197 THR A CA 1
ATOM 1552 C C . THR A 1 197 ? -27.215 6.820 4.563 1.00 63.84 197 THR A C 1
ATOM 1554 O O . THR A 1 197 ? -27.622 6.991 3.410 1.00 63.84 197 THR A O 1
ATOM 1557 N N . ARG A 1 198 ? -28.003 6.342 5.533 1.00 64.00 198 ARG A N 1
ATOM 1558 C CA . ARG A 1 198 ? -29.447 6.205 5.325 1.00 64.00 198 ARG A CA 1
ATOM 1559 C C . ARG A 1 198 ? -29.950 7.587 4.930 1.00 64.00 198 ARG A C 1
ATOM 1561 O O . ARG A 1 198 ? -29.683 8.546 5.650 1.00 64.00 198 ARG A O 1
ATOM 1568 N N . ALA A 1 199 ? -30.595 7.686 3.769 1.00 72.31 199 ALA A N 1
ATOM 1569 C CA . ALA A 1 199 ? -31.189 8.939 3.335 1.00 72.31 199 ALA A CA 1
ATOM 1570 C C . ALA A 1 199 ? -32.114 9.417 4.457 1.00 72.31 199 ALA A C 1
ATOM 1572 O O . ALA A 1 199 ? -32.969 8.651 4.908 1.00 72.31 199 ALA A O 1
ATOM 1573 N N . GLN A 1 200 ? -31.892 10.634 4.956 1.00 75.31 200 GLN A N 1
ATOM 1574 C CA . GLN A 1 200 ? -32.818 11.208 5.919 1.00 75.31 200 GLN A CA 1
ATOM 1575 C C . GLN A 1 200 ? -34.182 11.318 5.237 1.00 75.31 200 GLN A C 1
ATOM 1577 O O . GLN A 1 200 ? -34.270 11.757 4.087 1.00 75.31 200 GLN A O 1
ATOM 1582 N N . LEU A 1 201 ? -35.225 10.833 5.915 1.00 74.88 201 LEU A N 1
ATOM 1583 C CA . LEU A 1 201 ? -36.595 10.939 5.430 1.00 74.88 201 LEU A CA 1
ATOM 1584 C C . LEU A 1 201 ? -36.893 12.422 5.221 1.00 74.88 201 LEU A C 1
ATOM 1586 O O . LEU A 1 201 ? -36.914 13.197 6.168 1.00 74.88 201 LEU A O 1
ATOM 1590 N N . THR A 1 202 ? -37.093 12.811 3.967 1.00 84.88 202 THR A N 1
ATOM 1591 C CA . THR A 1 202 ? -37.590 14.148 3.642 1.00 84.88 202 THR A CA 1
ATOM 1592 C C . THR A 1 202 ? -39.010 14.302 4.185 1.00 84.88 202 THR A C 1
ATOM 1594 O O . THR A 1 202 ? -39.765 13.323 4.202 1.00 84.88 202 THR A O 1
ATOM 1597 N N . ASP A 1 203 ? -39.415 15.516 4.554 1.00 83.81 203 ASP A N 1
ATOM 1598 C CA . ASP A 1 203 ? -40.764 15.771 5.086 1.00 83.81 203 ASP A CA 1
ATOM 1599 C C . ASP A 1 203 ? -41.864 15.299 4.126 1.00 83.81 203 ASP A C 1
ATOM 1601 O O . ASP A 1 203 ? -42.878 14.744 4.538 1.00 83.81 203 ASP A O 1
ATOM 1605 N N . LYS A 1 204 ? -41.619 15.393 2.813 1.00 83.56 204 LYS A N 1
ATOM 1606 C CA . LYS A 1 204 ? -42.523 14.857 1.783 1.00 83.56 204 LYS A CA 1
ATOM 1607 C C . LYS A 1 204 ? -42.670 13.337 1.860 1.00 83.56 204 LYS A C 1
ATOM 1609 O O . LYS A 1 204 ? -43.773 12.819 1.716 1.00 83.56 204 LYS A O 1
ATOM 1614 N N . SER A 1 205 ? -41.569 12.615 2.073 1.00 81.69 205 SER A N 1
ATOM 1615 C CA . SER A 1 205 ? -41.609 11.159 2.255 1.00 81.69 205 SER A CA 1
ATOM 1616 C C . SER A 1 205 ? -42.230 10.750 3.590 1.00 81.69 205 SER A C 1
ATOM 1618 O O . SER A 1 205 ? -42.888 9.717 3.635 1.00 81.69 205 SER A O 1
ATOM 1620 N N . ALA A 1 206 ? -42.074 11.560 4.642 1.00 83.38 206 ALA A N 1
ATOM 1621 C CA . ALA A 1 206 ? -42.726 11.328 5.926 1.00 83.38 206 ALA A CA 1
ATOM 1622 C C . ALA A 1 206 ? -44.246 11.526 5.815 1.00 83.38 206 ALA A C 1
ATOM 1624 O O . ALA A 1 206 ? -44.999 10.623 6.168 1.00 83.38 206 ALA A O 1
ATOM 1625 N N . ASN A 1 207 ? -44.697 12.638 5.226 1.00 86.62 207 ASN A N 1
ATOM 1626 C CA . ASN A 1 207 ? -46.122 12.935 5.036 1.00 86.62 207 ASN A CA 1
ATOM 1627 C C . ASN A 1 207 ? -46.815 11.903 4.140 1.00 86.62 207 ASN A C 1
ATOM 1629 O O . ASN A 1 207 ? -47.893 11.428 4.477 1.00 86.62 207 ASN A O 1
ATOM 1633 N N . ARG A 1 208 ? -46.156 11.459 3.061 1.00 83.88 208 ARG A N 1
ATOM 1634 C CA . ARG A 1 208 ? -46.680 10.384 2.205 1.00 83.88 208 ARG A CA 1
ATOM 1635 C C . ARG A 1 208 ? -46.810 9.049 2.947 1.00 83.88 208 ARG A C 1
ATOM 1637 O O . ARG A 1 208 ? -47.727 8.281 2.678 1.00 83.88 208 ARG A O 1
ATOM 1644 N N . LEU A 1 209 ? -45.890 8.753 3.867 1.00 83.00 209 LEU A N 1
ATOM 1645 C CA . LEU A 1 209 ? -45.978 7.561 4.712 1.00 83.00 209 LEU A CA 1
ATOM 1646 C C . LEU A 1 209 ? -47.135 7.684 5.714 1.00 83.00 209 LEU A C 1
ATOM 1648 O O . LEU A 1 209 ? -47.848 6.712 5.938 1.00 83.00 209 LEU A O 1
ATOM 1652 N N . PHE A 1 210 ? -47.341 8.880 6.275 1.00 87.19 210 PHE A N 1
ATOM 1653 C CA . PHE A 1 210 ? -48.470 9.176 7.156 1.00 87.19 210 PHE A CA 1
ATOM 1654 C C . PHE A 1 210 ? -49.820 9.030 6.445 1.00 87.19 210 PHE A C 1
ATOM 1656 O O . PHE A 1 210 ? -50.705 8.376 6.989 1.00 87.19 210 PHE A O 1
ATOM 1663 N N . GLU A 1 211 ? -49.964 9.549 5.224 1.00 88.69 211 GLU A N 1
ATOM 1664 C CA . GLU A 1 211 ? -51.183 9.393 4.412 1.00 88.69 211 GLU A CA 1
ATOM 1665 C C . GLU A 1 211 ? -51.489 7.916 4.116 1.00 88.69 211 GLU A C 1
ATOM 1667 O O . GLU A 1 211 ? -52.626 7.470 4.275 1.00 88.69 211 GLU A O 1
ATOM 1672 N N . LEU A 1 212 ? -50.465 7.127 3.770 1.00 84.94 212 LEU A N 1
ATOM 1673 C CA . LEU A 1 212 ? -50.608 5.687 3.528 1.00 84.94 212 LEU A CA 1
ATOM 1674 C C . LEU A 1 212 ? -50.987 4.903 4.795 1.00 84.94 212 LEU A C 1
ATOM 1676 O O . LEU A 1 212 ? -51.780 3.967 4.718 1.00 84.94 212 LEU A O 1
ATOM 1680 N N . LEU A 1 213 ? -50.443 5.274 5.958 1.00 82.62 213 LEU A N 1
ATOM 1681 C CA . LEU A 1 213 ? -50.750 4.623 7.238 1.00 82.62 213 LEU A CA 1
ATOM 1682 C C . LEU A 1 213 ? -52.139 4.989 7.776 1.00 82.62 213 LEU A C 1
ATOM 1684 O O . LEU A 1 213 ? -52.746 4.182 8.475 1.00 82.62 213 LEU A O 1
ATOM 1688 N N . GLN A 1 214 ? -52.649 6.177 7.447 1.00 85.00 214 GLN 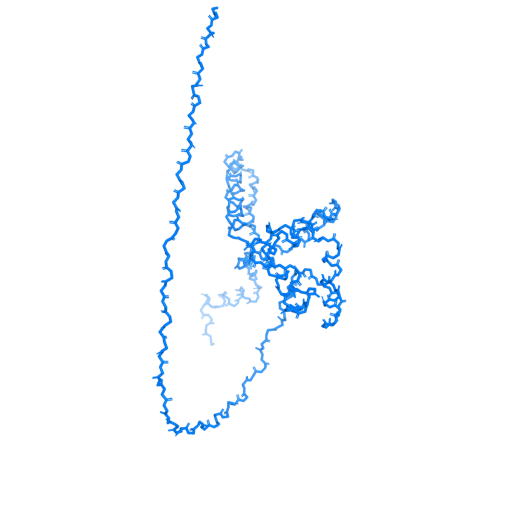A N 1
ATOM 1689 C CA . GLN A 1 214 ? -53.987 6.635 7.841 1.00 85.00 214 GLN A CA 1
ATOM 1690 C C . GLN A 1 214 ? -55.094 6.184 6.869 1.00 85.00 214 GLN A C 1
ATOM 1692 O O . GLN A 1 214 ? -56.249 6.564 7.040 1.00 85.00 214 GLN A O 1
ATOM 1697 N N . GLY A 1 215 ? -54.768 5.341 5.881 1.00 65.88 215 GLY A N 1
ATOM 1698 C CA . GLY A 1 215 ? -55.749 4.753 4.964 1.00 65.88 215 GLY A CA 1
ATOM 1699 C C . GLY A 1 215 ? -56.138 5.647 3.784 1.00 65.88 215 GLY A C 1
ATOM 1700 O O . GLY A 1 215 ? -57.145 5.385 3.133 1.00 65.88 215 GLY A O 1
ATOM 1701 N N . GLY A 1 216 ? -55.345 6.677 3.475 1.00 56.78 216 GLY A N 1
ATOM 1702 C CA . GLY A 1 216 ? -55.546 7.556 2.323 1.00 56.78 216 GLY A CA 1
ATOM 1703 C C . GLY A 1 216 ? -55.105 6.917 1.006 1.00 56.78 216 GLY A C 1
ATOM 1704 O O . GLY A 1 216 ? -54.147 7.371 0.386 1.00 56.78 216 GLY A O 1
ATOM 1705 N N . ALA A 1 217 ? -55.790 5.856 0.580 1.00 53.16 217 ALA A N 1
ATOM 1706 C CA . ALA A 1 217 ? -55.866 5.484 -0.828 1.00 53.16 217 ALA A CA 1
ATOM 1707 C C . ALA A 1 217 ? -57.183 6.047 -1.376 1.00 53.16 217 ALA A C 1
ATOM 1709 O O . ALA A 1 217 ? -58.241 5.449 -1.184 1.00 53.16 217 ALA A O 1
ATOM 1710 N N . ALA A 1 218 ? -57.103 7.223 -1.998 1.00 46.84 218 ALA A N 1
ATOM 1711 C CA . ALA A 1 218 ? -58.101 7.685 -2.956 1.00 46.84 218 ALA A CA 1
ATOM 1712 C C . ALA A 1 218 ? -57.580 7.397 -4.368 1.00 46.84 218 ALA A C 1
ATOM 1714 O O . ALA A 1 218 ? -56.375 7.656 -4.603 1.00 46.84 218 ALA A O 1
#

Secondary structure (DSSP, 8-state):
------PPPP--------PPP----------------------PPP------------S---SSSHHHHHHHHHHHHHHSHHHHHHHHHTTT--THHHHTTSS-HHHHHHHHTT--TTSHHHHHHHHTS-HHHHHHHHHH--GGGS---HHHHHHHHHHHHHHHHHHHHHHHHS-TTS-PPPPPPPPPBTTBPPP-PPPP--HHHHHHHHHHHTT---